Protein 6BXD (pdb70)

Solvent-accessible surface area: 8993 Å² total; per-residue (Å²): 126,54,17,119,92,16,67,51,78,82,58,46,3,66,0,37,50,94,94,13,68,77,12,29,141,58,14,40,79,88,2,64,38,0,12,0,17,44,5,105,0,83,161,5,89,105,33,24,0,50,58,2,64,57,0,47,44,0,32,0,87,84,6,47,0,57,76,14,24,86,27,1,0,54,138,0,95,48,0,85,36,0,49,0,6,54,11,84,0,63,56,10,27,91,28,3,2,48,105,0,75,73,0,48,69,0,23,0,20,46,2,91,0,76,28,1,34,146,16,4,6,87,62,12,182,46,18,83,17,0,9,0,23,98,11,42,0,31,17,102,4,28,82,0,35,36,0,30,84,20,0,77,135,59,39,103,32,2,1,34,120,82,75,53,25,28,63,46,0,68,5,62,84,96,101,69,28,0,102,55,18,79,88,102,74,17,28,111,100,125,40,143

Foldseek 3Di:
DQPPQWDDDPLETANDPRQDQADDPPNDLSRAHYHHEHHAHAAYDPPRCQSNLNYAYYAHHHYAYAEYDPCNCVSPLNYAEYHAAHYAHAAYDPQNCVRPQNHAEEEHAQYAYQAYAACNCVNPPNHQAYEQAHYQHALQALRRVRVLVVCVVVQNRYLPPPRCTQQRNAHHPVRGGSVPRDNVSHDNVVDD

Sequence (192 aa):
ACPSQCSCSGTTVDCSGKSLASVPTGIPTTTQVLGLSSNQITKLEPGVFDSLVNLQILVLYQNQLTTLPAGVFDRLINLKELYFFSNNQLTSLPAGVFDKLTQLTRLELQTNQLKSIPRGAFDNLKSLTNIYLFNNPWDCECSSDILYLKKNWIVQHASIIVNPDGHGGVDNVKKCSGTNTPVRAVTEASTSPSKCP

Secondary structure (DSSP, 8-state):
---TTSEEETTEEE-TTS--SSPPTT--TT--EEE--SS----PPTTTTTT-TT--EEE--S-------TTTTTT-TT--EEE--SS------TTTTTT-TT--EEE--SS------TTTTTT-TT--EEE--S--B-TTBGGGHHHHHHHHHTGGGBSTTTS-GGGG-BBTTT--BGGG--GGG-BTTS--

B-factor: mean 19.0, std 10.86, range [8.71, 76.75]

Nearest PDB structures (foldseek):
  6bxd-assembly1_A  TM=1.005E+00  e=8.130E-38  Petromyzon marinus
  5wk4-assembly1_D  TM=1.000E+00  e=1.743E-28  Petromyzon marinus
  2o6r-assembly1_A  TM=9.681E-01  e=8.736E-17  Eptatretus burgeri
  6lbx-assembly1_A  TM=9.286E-01  e=1.154E-16  Cyclostomata
  6htf-assembly1_B  TM=9.537E-01  e=1.195E-15  synthetic construct

Radius of gyration: 16.96 Å; Cα contacts (8 Å, |Δi|>4): 502; chains: 1; bounding box: 36×39×43 Å

Structure (mmCIF, N/CA/C/O backbone):
data_6BXD
#
_entry.id   6BXD
#
_cell.length_a   63.033
_cell.length_b   74.731
_cell.length_c   40.840
_cell.angle_alpha   90.00
_cell.angle_beta   90.00
_cell.angle_gamma   90.00
#
_symmetry.space_group_name_H-M   'P 21 21 2'
#
loop_
_entity.id
_entity.type
_entity.pdbx_description
1 polymer 'Variable Lymphocyte Receptor 2'
2 non-polymer 'SULFATE ION'
3 non-polymer 2-{2-[2-2-(METHOXY-ETHOXY)-ETHOXY]-ETHOXY}-ETHANOL
4 water water
#
loop_
_atom_site.group_PDB
_atom_site.id
_atom_site.type_symbol
_atom_site.label_atom_id
_atom_site.label_alt_id
_atom_site.label_comp_id
_atom_site.label_asym_id
_atom_site.label_entity_id
_atom_site.label_seq_id
_atom_site.pdbx_PDB_ins_code
_atom_site.Cartn_x
_atom_site.Cartn_y
_atom_site.Cartn_z
_atom_site.occupancy
_atom_site.B_iso_or_equiv
_atom_site.auth_seq_id
_atom_site.auth_comp_id
_atom_site.auth_asym_id
_atom_site.auth_atom_id
_atom_site.pdbx_PDB_model_num
ATOM 1 N N . ALA A 1 18 ? -76.874 1.182 75.676 1.00 45.68 21 ALA A N 1
ATOM 2 C CA . ALA A 1 18 ? -77.269 0.046 74.853 1.00 40.65 21 ALA A CA 1
ATOM 3 C C . ALA A 1 18 ? -76.838 0.241 73.402 1.00 35.31 21 ALA A C 1
ATOM 4 O O . ALA A 1 18 ? -76.725 1.368 72.921 1.00 34.02 21 ALA A O 1
ATOM 6 N N . CYS A 1 19 ? -76.598 -0.865 72.715 1.00 28.23 22 CYS A N 1
ATOM 7 C CA . CYS A 1 19 ? -76.181 -0.813 71.320 1.00 24.55 22 CYS A CA 1
ATOM 8 C C . CYS A 1 19 ? -77.383 -0.493 70.439 1.00 25.93 22 CYS A C 1
ATOM 9 O O . CYS A 1 19 ? -78.445 -1.096 70.614 1.00 26.01 22 CYS A O 1
ATOM 12 N N . PRO A 1 20 ? -77.259 0.438 69.495 1.00 21.95 23 PRO A N 1
ATOM 13 C CA . PRO A 1 20 ? -78.368 0.693 68.567 1.00 23.47 23 PRO A CA 1
ATOM 14 C C . PRO A 1 20 ? -78.755 -0.585 67.837 1.00 24.13 23 PRO A C 1
ATOM 15 O O . PRO A 1 20 ? -77.903 -1.410 67.501 1.00 22.18 23 PRO A O 1
ATOM 19 N N . SER A 1 21 ? -80.057 -0.740 67.590 1.00 28.21 24 SER A N 1
ATOM 20 C CA . SER A 1 21 ? -80.579 -2.024 67.132 1.00 31.94 24 SER A CA 1
ATOM 21 C C . SER A 1 21 ? -80.002 -2.444 65.785 1.00 36.46 24 SER A C 1
ATOM 22 O O . SER A 1 21 ? -79.939 -3.642 65.487 1.00 35.44 24 SER A O 1
ATOM 25 N N . GLN A 1 22 ? -79.577 -1.493 64.962 1.00 27.27 25 GLN A N 1
ATOM 26 C CA . GLN A 1 22 ? -79.072 -1.826 63.637 1.00 31.07 25 GLN A CA 1
ATOM 27 C C . GLN A 1 22 ? -77.561 -2.007 63.590 1.00 25.22 25 GLN A C 1
ATOM 28 O O . GLN A 1 22 ? -77.014 -2.234 62.506 1.00 30.96 25 GLN A O 1
ATOM 34 N N . CYS A 1 23 ? -76.873 -1.924 64.721 1.00 21.26 26 CYS A N 1
ATOM 35 C CA . CYS A 1 23 ? -75.420 -1.962 64.728 1.00 18.61 26 CYS A CA 1
ATOM 36 C C . CYS A 1 23 ? -74.918 -3.134 65.563 1.00 17.82 26 CYS A C 1
ATOM 37 O O . CYS A 1 23 ? -75.685 -3.845 66.215 1.00 19.27 26 CYS A O 1
ATOM 40 N N . SER A 1 24 ? -73.607 -3.342 65.513 1.00 16.21 27 SER A N 1
ATOM 41 C CA . SER A 1 24 ? -72.910 -4.323 66.333 1.00 15.96 27 SER A CA 1
ATOM 42 C C . SER A 1 24 ? -71.887 -3.580 67.180 1.00 14.18 27 SER A C 1
ATOM 43 O O . SER A 1 24 ? -71.121 -2.765 66.652 1.00 16.63 27 SER A O 1
ATOM 46 N N . CYS A 1 25 ? -71.856 -3.863 68.479 1.00 14.54 28 CYS A N 1
ATOM 47 C CA . CYS A 1 25 ? -71.012 -3.126 69.404 1.00 14.94 28 CYS A CA 1
ATOM 48 C C . CYS A 1 25 ? -69.953 -4.032 70.008 1.00 15.08 28 CYS A C 1
ATOM 49 O O . CYS A 1 25 ? -70.230 -5.180 70.356 1.00 17.14 28 CYS A O 1
ATOM 52 N N . SER A 1 26 ? -68.740 -3.493 70.119 1.00 14.71 29 SER A N 1
ATOM 53 C CA . SER A 1 26 ? -67.585 -4.208 70.657 1.00 15.71 29 SER A CA 1
ATOM 54 C C . SER A 1 26 ? -66.806 -3.214 71.507 1.00 15.22 29 SER A C 1
ATOM 55 O O . SER A 1 26 ? -66.145 -2.323 70.964 1.00 15.42 29 SER A O 1
ATOM 58 N N . GLY A 1 27 ? -66.881 -3.355 72.828 1.00 17.25 30 GLY A N 1
ATOM 59 C CA . GLY A 1 27 ? -66.282 -2.349 73.696 1.00 18.30 30 GLY A CA 1
ATOM 60 C C . GLY A 1 27 ? -66.894 -0.983 73.425 1.00 15.64 30 GLY A C 1
ATOM 61 O O . GLY A 1 27 ? -68.119 -0.823 73.394 1.00 18.91 30 GLY A O 1
ATOM 62 N N . THR A 1 28 ? -66.039 0.017 73.200 1.00 15.19 31 THR A N 1
ATOM 63 C CA . THR A 1 28 ? -66.481 1.360 72.837 1.00 13.74 31 THR A CA 1
ATOM 64 C C . THR A 1 28 ? -66.507 1.587 71.328 1.00 12.23 31 THR A C 1
ATOM 65 O O . THR A 1 28 ? -66.554 2.739 70.884 1.00 12.30 31 THR A O 1
ATOM 69 N N . THR A 1 29 ? -66.501 0.519 70.539 1.00 12.09 32 THR A N 1
ATOM 70 C CA . THR A 1 29 ? -66.655 0.611 69.092 1.00 12.77 32 THR A CA 1
ATOM 71 C C . THR A 1 29 ? -68.090 0.272 68.705 1.00 12.69 32 THR A C 1
ATOM 72 O O . THR A 1 29 ? -68.652 -0.718 69.175 1.00 13.44 32 THR A O 1
ATOM 76 N N . VAL A 1 30 ? -68.675 1.094 67.844 1.00 12.22 33 VAL A N 1
ATOM 77 C CA . VAL A 1 30 ? -70.031 0.893 67.339 1.00 11.84 33 VAL A CA 1
ATOM 78 C C . VAL A 1 30 ? -69.915 0.724 65.832 1.00 11.78 33 VAL A C 1
ATOM 79 O O . VAL A 1 30 ? -69.530 1.666 65.129 1.00 12.86 33 VAL A O 1
ATOM 83 N N . ASP A 1 31 ? -70.192 -0.492 65.339 1.00 12.21 34 ASP A N 1
ATOM 84 C CA . ASP A 1 31 ? -70.081 -0.820 63.914 1.00 13.43 34 ASP A CA 1
ATOM 85 C C . ASP A 1 31 ? -71.484 -0.829 63.314 1.00 14.97 34 ASP A C 1
ATOM 86 O O . ASP A 1 31 ? -72.220 -1.813 63.433 1.00 15.67 34 ASP A O 1
ATOM 91 N N . CYS A 1 32 ? -71.849 0.282 62.670 1.00 11.87 35 CYS A N 1
ATOM 92 C CA . CYS A 1 32 ? -73.109 0.435 61.953 1.00 12.11 35 CYS A CA 1
ATOM 93 C C . CYS A 1 32 ? -72.927 0.306 60.447 1.00 11.62 35 CYS A C 1
ATOM 94 O O . CYS A 1 32 ? -73.789 0.753 59.685 1.00 13.42 35 CYS A O 1
ATOM 97 N N . SER A 1 33 ? -71.821 -0.282 60.000 1.00 11.13 36 SER A N 1
ATOM 98 C CA . SER A 1 33 ? -71.497 -0.290 58.582 1.00 11.15 36 SER A CA 1
ATOM 99 C C . SER A 1 33 ? -72.318 -1.326 57.816 1.00 10.91 36 SER A C 1
ATOM 100 O O . SER A 1 33 ? -72.706 -2.372 58.344 1.00 11.50 36 SER A O 1
ATOM 103 N N . GLY A 1 34 ? -72.579 -1.025 56.548 1.00 11.16 37 GLY A N 1
ATOM 104 C CA . GLY A 1 34 ? -73.147 -2.016 55.650 1.00 12.11 37 GLY A CA 1
ATOM 105 C C . GLY A 1 34 ? -74.542 -2.470 56.014 1.00 11.83 37 GLY A C 1
ATOM 106 O O . GLY A 1 34 ? -74.863 -3.657 55.863 1.00 14.08 37 GLY A O 1
ATOM 107 N N . LYS A 1 35 ? -75.392 -1.548 56.465 1.00 11.95 38 LYS A N 1
ATOM 108 C CA . LYS A 1 35 ? -76.737 -1.878 56.917 1.00 13.43 38 LYS A CA 1
ATOM 109 C C . LYS A 1 35 ? -77.809 -1.132 56.134 1.00 12.68 38 LYS A C 1
ATOM 110 O O . LYS A 1 35 ? -78.959 -1.059 56.581 1.00 15.17 38 LYS A O 1
ATOM 116 N N . SER A 1 36 ? -77.460 -0.587 54.967 1.00 13.32 39 SER A N 1
ATOM 117 C CA . SER A 1 36 ? -78.403 0.147 54.124 1.00 14.49 39 SER A CA 1
ATOM 118 C C . SER A 1 36 ? -79.018 1.342 54.851 1.00 16.01 39 SER A C 1
ATOM 119 O O . SER A 1 36 ? -80.161 1.719 54.583 1.00 17.44 39 SER A O 1
ATOM 122 N N . LEU A 1 37 ? -78.273 1.955 55.768 1.00 14.06 40 LEU A N 1
ATOM 123 C CA . LEU A 1 37 ? -78.828 3.027 56.582 1.00 13.16 40 LEU A CA 1
ATOM 124 C C . LEU A 1 37 ? -78.882 4.335 55.810 1.00 14.04 40 LEU A C 1
ATOM 125 O O . LEU A 1 37 ? -77.942 4.690 55.095 1.00 14.33 40 LEU A O 1
ATOM 130 N N . ALA A 1 38 ? -79.979 5.071 55.990 1.00 13.14 41 ALA A N 1
ATOM 131 C CA . ALA A 1 38 ? -80.058 6.454 55.541 1.00 14.14 41 ALA A CA 1
ATOM 132 C C . ALA A 1 38 ? -79.784 7.454 56.656 1.00 16.44 41 ALA A C 1
ATOM 133 O O . ALA A 1 38 ? -79.480 8.618 56.370 1.00 18.79 41 ALA A O 1
ATOM 135 N N . SER A 1 39 ? -79.876 7.034 57.913 1.00 15.85 42 SER A N 1
ATOM 136 C CA . SER A 1 39 ? -79.756 7.939 59.045 1.00 17.35 42 SER A CA 1
ATOM 137 C C . SER A 1 39 ? -78.755 7.388 60.047 1.00 16.45 42 SER A C 1
ATOM 138 O O . SER A 1 39 ? -78.582 6.173 60.184 1.00 17.93 42 SER A O 1
ATOM 141 N N . VAL A 1 40 ? -78.108 8.296 60.757 1.00 15.27 43 VAL A N 1
ATOM 142 C CA . VAL A 1 40 ? -77.316 7.913 61.928 1.00 14.43 43 VAL A CA 1
ATOM 143 C C . VAL A 1 40 ? -78.266 7.533 63.060 1.00 14.40 43 VAL A C 1
ATOM 144 O O . VAL A 1 40 ? -79.229 8.274 63.328 1.00 15.46 43 VAL A O 1
ATOM 148 N N . PRO A 1 41 ? -78.055 6.405 63.742 1.00 15.49 44 PRO A N 1
ATOM 149 C CA . PRO A 1 41 ? -78.950 6.035 64.847 1.00 16.97 44 PRO A CA 1
ATOM 150 C C . PRO A 1 41 ? -78.917 7.068 65.965 1.00 15.43 44 PRO A C 1
ATOM 151 O O . PRO A 1 41 ? -77.887 7.695 66.222 1.00 15.14 44 PRO A O 1
ATOM 155 N N . THR A 1 42 ? -80.062 7.238 66.626 1.00 16.51 45 THR A N 1
ATOM 156 C CA . THR A 1 42 ? -80.175 8.098 67.795 1.00 16.96 45 THR A CA 1
ATOM 157 C C . THR A 1 42 ? -79.928 7.276 69.052 1.00 21.89 45 THR A C 1
ATOM 158 O O . THR A 1 42 ? -80.453 6.170 69.198 1.00 27.08 45 THR A O 1
ATOM 162 N N . GLY A 1 43 ? -79.134 7.826 69.965 1.00 18.56 46 GLY A N 1
ATOM 163 C CA . GLY A 1 43 ? -78.807 7.124 71.186 1.00 19.91 46 GLY A CA 1
ATOM 164 C C . GLY A 1 43 ? -77.509 6.354 71.152 1.00 17.60 46 GLY A C 1
ATOM 165 O O . GLY A 1 43 ? -77.338 5.424 71.949 1.00 21.99 46 GLY A O 1
ATOM 166 N N . ILE A 1 44 ? -76.598 6.691 70.242 1.00 16.51 47 ILE A N 1
ATOM 167 C CA . ILE A 1 44 ? -75.259 6.096 70.287 1.00 15.02 47 ILE A CA 1
ATOM 168 C C . ILE A 1 44 ? -74.633 6.429 71.635 1.00 16.28 47 ILE A C 1
ATOM 169 O O . ILE A 1 44 ? -74.681 7.600 72.060 1.00 16.87 47 ILE A O 1
ATOM 174 N N . PRO A 1 45 ? -74.078 5.460 72.365 1.00 16.59 48 PRO A N 1
ATOM 175 C CA . PRO A 1 45 ? -73.558 5.758 73.708 1.00 16.37 48 PRO A CA 1
ATOM 176 C C . PRO A 1 45 ? -72.514 6.865 73.680 1.00 14.81 48 PRO A C 1
ATOM 177 O O . PRO A 1 45 ? -71.658 6.914 72.796 1.00 14.94 48 PRO A O 1
ATOM 181 N N . THR A 1 46 ? -72.586 7.761 74.669 1.00 16.20 49 THR A N 1
ATOM 182 C CA . THR A 1 46 ? -71.632 8.869 74.707 1.00 16.08 49 THR A CA 1
ATOM 183 C C . THR A 1 46 ? -70.211 8.421 75.024 1.00 15.14 49 THR A C 1
ATOM 184 O O . THR A 1 46 ? -69.280 9.202 74.810 1.00 16.47 49 THR A O 1
ATOM 188 N N . THR A 1 47 ? -70.025 7.194 75.506 1.00 15.56 50 THR A N 1
ATOM 189 C CA . THR A 1 47 ? -68.705 6.616 75.720 1.00 14.96 50 THR A CA 1
ATOM 190 C C . THR A 1 47 ? -68.070 6.095 74.433 1.00 13.55 50 THR A C 1
ATOM 191 O O . THR A 1 47 ? -66.922 5.639 74.464 1.00 13.51 50 THR A O 1
ATOM 195 N N . THR A 1 48 ? -68.780 6.146 73.311 1.00 12.98 51 THR A N 1
ATOM 196 C CA . THR A 1 48 ? -68.269 5.585 72.068 1.00 11.12 51 THR A CA 1
ATOM 197 C C . THR A 1 48 ? -66.986 6.283 71.639 1.00 10.91 51 THR A C 1
ATOM 198 O O . THR A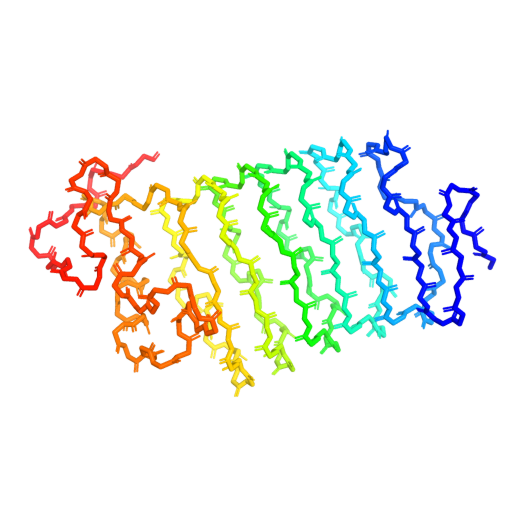 1 48 ? -66.902 7.516 71.601 1.00 11.67 51 THR A O 1
ATOM 202 N N . GLN A 1 49 ? -65.983 5.480 71.303 1.00 10.05 52 GLN A N 1
ATOM 203 C CA . GLN A 1 49 ? -64.706 5.995 70.834 1.00 10.43 52 GLN A CA 1
ATOM 204 C C . GLN A 1 49 ? -64.447 5.741 69.358 1.00 9.84 52 GLN A C 1
ATOM 205 O O . GLN A 1 49 ? -63.604 6.431 68.768 1.00 10.20 52 GLN A O 1
ATOM 211 N N . VAL A 1 50 ? -65.152 4.791 68.743 1.00 9.60 53 VAL A N 1
ATOM 212 C CA . VAL A 1 50 ? -64.974 4.466 67.330 1.00 9.98 53 VAL A CA 1
ATOM 213 C C . VAL A 1 50 ? -66.364 4.251 66.751 1.00 10.15 53 VAL A C 1
ATOM 214 O O . VAL A 1 50 ? -67.134 3.438 67.272 1.00 10.33 53 VAL A O 1
ATOM 218 N N . LEU A 1 51 ? -66.704 4.995 65.704 1.00 9.72 54 LEU A N 1
ATOM 219 C CA . LEU A 1 51 ? -68.019 4.897 65.077 1.00 9.25 54 LEU A CA 1
ATOM 220 C C . LEU A 1 51 ? -67.841 4.590 63.601 1.00 10.28 54 LEU A C 1
ATOM 221 O O . LEU A 1 51 ? -67.291 5.411 62.853 1.00 11.18 54 LEU A O 1
ATOM 226 N N . GLY A 1 52 ? -68.299 3.406 63.196 1.00 10.32 55 GLY A N 1
ATOM 227 C CA . GLY A 1 52 ? -68.244 2.984 61.818 1.00 11.11 55 GLY A CA 1
ATOM 228 C C . GLY A 1 52 ? -69.595 3.116 61.146 1.00 10.07 55 GLY A C 1
ATOM 229 O O . GLY A 1 52 ? -70.552 2.435 61.514 1.00 11.85 55 GLY A O 1
ATOM 230 N N . LEU A 1 53 ? -69.666 3.992 60.146 1.00 10.06 56 LEU A N 1
ATOM 231 C CA . LEU A 1 53 ? -70.882 4.219 59.374 1.00 9.76 56 LEU A CA 1
ATOM 232 C C . LEU A 1 53 ? -70.671 3.946 57.891 1.00 9.21 56 LEU A C 1
ATOM 233 O O . LEU A 1 53 ? -71.486 4.359 57.066 1.00 11.01 56 LEU A O 1
ATOM 238 N N . SER A 1 54 ? -69.609 3.231 57.540 1.00 10.06 57 SER A N 1
ATOM 239 C CA . SER A 1 54 ? -69.249 3.077 56.143 1.00 9.92 57 SER A CA 1
ATOM 240 C C . SER A 1 54 ? -70.247 2.198 55.399 1.00 9.43 57 SER A C 1
ATOM 241 O O . SER A 1 54 ? -70.998 1.405 55.983 1.00 10.48 57 SER A O 1
ATOM 244 N N . SER A 1 55 ? -70.253 2.372 54.080 1.00 10.68 58 SER A N 1
ATOM 245 C CA . SER A 1 55 ? -70.972 1.481 53.177 1.00 11.64 58 SER A CA 1
ATOM 246 C C . SER A 1 55 ? -72.459 1.459 53.501 1.00 11.15 58 SER A C 1
ATOM 247 O O . SER A 1 55 ? -73.077 0.402 53.632 1.00 13.02 58 SER A O 1
ATOM 250 N N . ASN A 1 56 ? -73.037 2.647 53.615 1.00 11.64 59 ASN A N 1
ATOM 251 C CA . ASN A 1 56 ? -74.462 2.798 53.857 1.00 11.86 59 ASN A CA 1
ATOM 252 C C . ASN A 1 56 ? -75.064 3.638 52.738 1.00 12.67 59 ASN A C 1
ATOM 253 O O . ASN A 1 56 ? -74.468 3.755 51.663 1.00 14.19 59 ASN A O 1
ATOM 258 N N . GLN A 1 57 ? -76.242 4.206 52.971 1.00 12.10 60 GLN A N 1
ATOM 259 C CA . GLN A 1 57 ? -76.954 5.023 51.999 1.00 12.70 60 GLN A CA 1
ATOM 260 C C . GLN A 1 57 ? -77.191 6.418 52.555 1.00 12.30 60 GLN A C 1
ATOM 261 O O . GLN A 1 57 ? -78.248 7.019 52.355 1.00 14.16 60 GLN A O 1
ATOM 267 N N . ILE A 1 58 ? -76.218 6.953 53.275 1.00 11.91 61 ILE A N 1
ATOM 268 C CA . ILE A 1 58 ? -76.371 8.270 53.882 1.00 12.63 61 ILE A CA 1
ATOM 269 C C . ILE A 1 58 ? -76.149 9.339 52.819 1.00 12.07 61 ILE A C 1
ATOM 270 O O . ILE A 1 58 ? -75.065 9.433 52.227 1.00 12.85 61 ILE A O 1
ATOM 275 N N . THR A 1 59 ? -77.183 10.137 52.564 1.00 12.95 62 THR A N 1
ATOM 276 C CA . THR A 1 59 ? -77.093 11.235 51.616 1.00 12.89 62 THR A CA 1
ATOM 277 C C . THR A 1 59 ? -77.057 12.599 52.282 1.00 12.03 62 THR A C 1
ATOM 278 O O . THR A 1 59 ? -76.704 13.581 51.620 1.00 14.45 62 THR A O 1
ATOM 282 N N . LYS A 1 60 ? -77.440 12.694 53.552 1.00 12.71 63 LYS A N 1
ATOM 283 C CA . LYS A 1 60 ? -77.520 13.980 54.230 1.00 12.96 63 LYS A CA 1
ATOM 284 C C . LYS A 1 60 ? -77.368 13.731 55.721 1.00 14.44 63 LYS A C 1
ATOM 285 O O . LYS A 1 60 ? -77.998 12.818 56.265 1.00 18.38 63 LYS A O 1
ATOM 291 N N . LEU A 1 61 ? -76.529 14.527 56.374 1.00 12.54 64 LEU A N 1
ATOM 292 C CA . LEU A 1 61 ? -76.414 14.529 57.824 1.00 12.21 64 LEU A CA 1
ATOM 293 C C . LEU A 1 61 ? -77.141 15.745 58.377 1.00 13.01 64 LEU A C 1
ATOM 294 O O . LEU A 1 61 ? -76.930 16.865 57.895 1.00 15.07 64 LEU A O 1
ATOM 299 N N . GLU A 1 62 ? -77.977 15.538 59.393 1.00 12.93 65 GLU A N 1
ATOM 300 C CA . GLU A 1 62 ? -78.672 16.665 59.980 1.00 12.61 65 GLU A CA 1
ATOM 301 C C . GLU A 1 62 ? -77.718 17.476 60.855 1.00 11.49 65 GLU A C 1
ATOM 302 O O . GLU A 1 62 ? -76.736 16.944 61.381 1.00 11.92 65 GLU A O 1
ATOM 308 N N . PRO A 1 63 ? -77.989 18.766 61.029 1.00 12.21 66 PRO A N 1
ATOM 309 C CA . PRO A 1 63 ? -77.179 19.562 61.954 1.00 11.95 66 PRO A CA 1
ATOM 310 C C . PRO A 1 63 ? -77.144 18.915 63.334 1.00 11.90 66 PRO A C 1
ATOM 311 O O . PRO A 1 63 ? -78.151 18.403 63.834 1.00 12.00 66 PRO A O 1
ATOM 315 N N . GLY A 1 64 ? -75.957 18.903 63.934 1.00 11.52 67 GLY A N 1
ATOM 316 C CA . GLY A 1 64 ? -75.779 18.406 65.287 1.00 12.39 67 GLY A CA 1
ATOM 317 C C . GLY A 1 64 ? -75.764 16.905 65.454 1.00 11.06 67 GLY A C 1
ATOM 318 O O . GLY A 1 64 ? -75.732 16.437 66.596 1.00 11.88 67 GLY A O 1
ATOM 319 N N . VAL A 1 65 ? -75.747 16.139 64.358 1.00 10.86 68 VAL A N 1
ATOM 320 C CA . VAL A 1 65 ? -75.893 14.679 64.407 1.00 10.90 68 VAL A CA 1
ATOM 321 C C . VAL A 1 65 ? -74.878 13.982 65.309 1.00 10.99 68 VAL A C 1
ATOM 322 O O . VAL A 1 65 ? -75.175 12.919 65.871 1.00 11.54 68 VAL A O 1
ATOM 326 N N . PHE A 1 66 ? -73.669 14.544 65.445 1.00 10.51 69 PHE A N 1
ATOM 327 C CA . PHE A 1 66 ? -72.593 13.929 66.221 1.00 10.87 69 PHE A CA 1
ATOM 328 C C . PHE A 1 66 ? -72.285 14.655 67.528 1.00 12.37 69 PHE A C 1
ATOM 329 O O . PHE A 1 66 ? -71.280 14.328 68.177 1.00 13.75 69 PHE A O 1
ATOM 337 N N . ASP A 1 67 ? -73.123 15.602 67.954 1.00 11.79 70 ASP A N 1
ATOM 338 C CA . ASP A 1 67 ? -72.724 16.495 69.042 1.00 12.57 70 ASP A CA 1
ATOM 339 C C . ASP A 1 67 ? -72.464 15.759 70.348 1.00 12.84 70 ASP A C 1
ATOM 340 O O . ASP A 1 67 ? -71.666 16.225 71.170 1.00 14.48 70 ASP A O 1
ATOM 345 N N . SER A 1 68 ? -73.142 14.637 70.577 1.00 12.61 71 SER A N 1
ATOM 346 C CA . SER A 1 68 ? -72.979 13.905 71.829 1.00 14.13 71 SER A CA 1
ATOM 347 C C . SER A 1 68 ? -71.644 13.178 71.937 1.00 13.36 71 SER A C 1
ATOM 348 O O . SER A 1 68 ? -71.251 12.800 73.049 1.00 13.22 71 SER A O 1
ATOM 351 N N . LEU A 1 69 ? -70.939 12.971 70.829 1.00 11.64 72 LEU A N 1
ATOM 352 C CA . LEU A 1 69 ? -69.842 11.996 70.788 1.00 12.32 72 LEU A CA 1
ATOM 353 C C . LEU A 1 69 ? -68.497 12.629 71.163 1.00 11.25 72 LEU A C 1
ATOM 354 O O . LEU A 1 69 ? -67.505 12.575 70.433 1.00 11.93 72 LEU A O 1
ATOM 359 N N . VAL A 1 70 ? -68.471 13.203 72.365 1.00 12.65 73 VAL A N 1
ATOM 360 C CA . VAL A 1 70 ? -67.314 13.973 72.805 1.00 13.58 73 VAL A CA 1
ATOM 361 C C . VAL A 1 70 ? -66.075 13.110 73.007 1.00 13.45 73 VAL A C 1
ATOM 362 O O . VAL A 1 70 ? -64.956 13.639 72.985 1.00 17.16 73 VAL A O 1
ATOM 366 N N . ASN A 1 71 ? -66.234 11.798 73.183 1.00 12.30 74 ASN A N 1
ATOM 367 C CA . ASN A 1 71 ? -65.112 10.880 73.348 1.00 12.06 74 ASN A CA 1
ATOM 368 C C . ASN A 1 71 ? -64.683 10.212 72.049 1.00 10.94 74 ASN A C 1
ATOM 369 O O . ASN A 1 71 ? -63.785 9.365 72.071 1.00 10.82 74 ASN A O 1
ATOM 374 N N . LEU A 1 72 ? -65.292 10.569 70.927 1.00 10.45 75 LEU A N 1
ATOM 375 C CA . LEU A 1 72 ? -65.011 9.882 69.675 1.00 9.97 75 LEU A CA 1
ATOM 376 C C . LEU A 1 72 ? -63.590 10.162 69.205 1.00 9.33 75 LEU A C 1
ATOM 377 O O . LEU A 1 72 ? -63.151 11.314 69.157 1.00 10.33 75 LEU A O 1
ATOM 382 N N . GLN A 1 73 ? -62.880 9.097 68.836 1.00 9.30 76 GLN A N 1
ATOM 383 C CA . GLN A 1 73 ? -61.533 9.194 68.281 1.00 9.70 76 GLN A CA 1
ATOM 384 C C . GLN A 1 73 ? -61.442 8.805 66.812 1.00 8.76 76 GLN A C 1
ATOM 385 O O . GLN A 1 73 ? -60.542 9.282 66.116 1.00 9.88 76 GLN A O 1
ATOM 391 N N . ILE A 1 74 ? -62.317 7.930 66.327 1.00 9.20 77 ILE A N 1
ATOM 392 C CA . ILE A 1 74 ? -62.305 7.491 64.935 1.00 9.39 77 ILE A CA 1
ATOM 393 C C . ILE A 1 74 ? -63.724 7.581 64.404 1.00 9.18 77 ILE A C 1
ATOM 394 O O . ILE A 1 74 ? -64.649 7.040 65.017 1.00 9.56 77 ILE A O 1
ATOM 399 N N . LEU A 1 75 ? -63.891 8.248 63.269 1.00 9.07 78 LEU A N 1
ATOM 400 C CA . LEU A 1 75 ? -65.179 8.346 62.600 1.00 9.62 78 LEU A CA 1
ATOM 401 C C . LEU A 1 75 ? -65.010 7.894 61.158 1.00 9.02 78 LEU A C 1
ATOM 402 O O . LEU A 1 75 ? -64.147 8.413 60.441 1.00 10.40 78 LEU A O 1
ATOM 407 N N . VAL A 1 76 ? -65.814 6.918 60.735 1.00 9.72 79 VAL A N 1
ATOM 408 C CA . VAL A 1 76 ? -65.683 6.319 59.402 1.00 10.20 79 VAL A CA 1
ATOM 409 C C . VAL A 1 76 ? -66.972 6.543 58.624 1.00 10.41 79 VAL A C 1
ATOM 410 O O . VAL A 1 76 ? -68.009 5.949 58.946 1.00 10.81 79 VAL A O 1
ATOM 414 N N . LEU A 1 77 ? -66.895 7.374 57.581 1.00 10.51 80 LEU A N 1
ATOM 415 C CA . LEU A 1 77 ? -68.023 7.654 56.699 1.00 10.66 80 LEU A CA 1
ATOM 416 C C . LEU A 1 77 ? -67.779 7.202 55.263 1.00 10.18 80 LEU A C 1
ATOM 417 O O . LEU A 1 77 ? -68.596 7.495 54.385 1.00 10.80 80 LEU A O 1
ATOM 422 N N . TYR A 1 78 ? -66.686 6.478 55.025 1.00 10.49 81 TYR A N 1
ATOM 423 C CA . TYR A 1 78 ? -66.323 5.926 53.724 1.00 10.89 81 TYR A CA 1
ATOM 424 C C . TYR A 1 78 ? -67.514 5.273 53.035 1.00 10.28 81 TYR A C 1
ATOM 425 O O . TYR A 1 78 ? -68.278 4.529 53.652 1.00 10.77 81 TYR A O 1
ATOM 434 N N . GLN A 1 79 ? -67.653 5.533 51.735 1.00 10.91 82 GLN A N 1
ATOM 435 C CA . GLN A 1 79 ? -68.632 4.834 50.904 1.00 11.48 82 GLN A CA 1
ATOM 436 C C . GLN A 1 79 ? -70.066 5.137 51.348 1.00 10.54 82 GLN A C 1
ATOM 437 O O . GLN A 1 79 ? -70.860 4.257 51.687 1.00 12.81 82 GLN A O 1
ATOM 443 N N . ASN A 1 80 ? -70.379 6.427 51.343 1.00 11.59 83 ASN A N 1
ATOM 444 C CA . ASN A 1 80 ? -71.747 6.921 51.426 1.00 11.03 83 ASN A CA 1
ATOM 445 C C . ASN A 1 80 ? -71.968 7.892 50.275 1.00 10.99 83 ASN A C 1
ATOM 446 O O . ASN A 1 80 ? -71.154 7.941 49.349 1.00 12.90 83 ASN A O 1
ATOM 451 N N . GLN A 1 81 ? -73.058 8.656 50.301 1.00 10.91 84 GLN A N 1
ATOM 452 C CA . GLN A 1 81 ? -73.398 9.540 49.193 1.00 11.85 84 GLN A CA 1
ATOM 453 C C . GLN A 1 81 ? -73.530 10.990 49.643 1.00 11.70 84 GLN A C 1
ATOM 454 O O . GLN A 1 81 ? -74.342 11.743 49.107 1.00 12.77 84 GLN A O 1
ATOM 460 N N . LEU A 1 82 ? -72.721 11.400 50.612 1.00 10.57 85 LEU A N 1
ATOM 461 C CA . LEU A 1 82 ? -72.809 12.766 51.099 1.00 11.09 85 LEU A CA 1
ATOM 462 C C . LEU A 1 82 ? -72.278 13.737 50.057 1.00 11.04 85 LEU A C 1
ATOM 463 O O .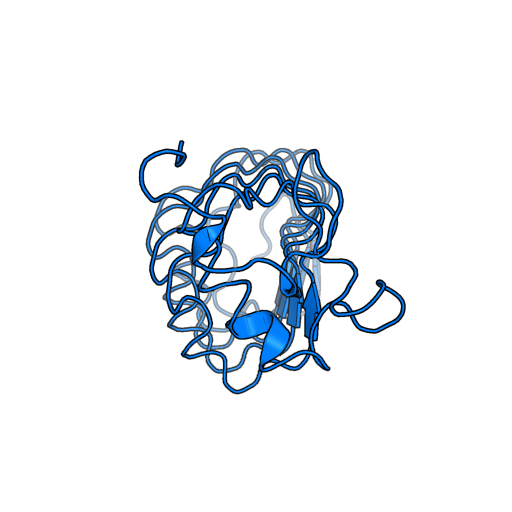 LEU A 1 82 ? -71.287 13.471 49.372 1.00 11.89 85 LEU A O 1
ATOM 468 N N . THR A 1 83 ? -72.965 14.864 49.921 1.00 11.43 86 THR A N 1
ATOM 469 C CA . THR A 1 83 ? -72.562 15.912 48.993 1.00 12.79 86 THR A CA 1
ATOM 470 C C . THR A 1 83 ? -72.126 17.195 49.683 1.00 11.70 86 THR A C 1
ATOM 471 O O . THR A 1 83 ? -71.228 17.880 49.185 1.00 14.48 86 THR A O 1
ATOM 475 N N . THR A 1 84 ? -72.738 17.543 50.809 1.00 15.07 87 THR A N 1
ATOM 476 C CA . THR A 1 84 ? -72.284 18.654 51.635 1.00 15.20 87 THR A CA 1
ATOM 477 C C . THR A 1 84 ? -72.416 18.232 53.089 1.00 16.40 87 THR A C 1
ATOM 478 O O . THR A 1 84 ? -72.975 17.177 53.405 1.00 18.44 87 THR A O 1
ATOM 482 N N . LEU A 1 85 ? -71.890 19.066 53.977 1.00 15.51 88 LEU A N 1
ATOM 483 C CA . LEU A 1 85 ? -71.972 18.846 55.408 1.00 14.20 88 LEU A CA 1
ATOM 484 C C . LEU A 1 85 ? -72.615 20.054 56.063 1.00 16.06 88 LEU A C 1
ATOM 485 O O . LEU A 1 85 ? -72.426 21.184 55.604 1.00 17.23 88 LEU A O 1
ATOM 490 N N . PRO A 1 86 ? -73.371 19.859 57.140 1.00 15.56 89 PRO A N 1
ATOM 491 C CA . PRO A 1 86 ? -73.893 21.015 57.866 1.00 16.41 89 PRO A CA 1
ATOM 492 C C . PRO A 1 86 ? -72.769 21.713 58.612 1.00 14.86 89 PRO A C 1
ATOM 493 O O . PRO A 1 86 ? -71.807 21.093 59.064 1.00 15.82 89 PRO A O 1
ATOM 497 N N . ALA A 1 87 ? -72.890 23.033 58.711 1.00 19.46 90 ALA A N 1
ATOM 498 C CA . ALA A 1 87 ? -71.918 23.801 59.474 1.00 18.67 90 ALA A CA 1
ATOM 499 C C . ALA A 1 87 ? -71.842 23.270 60.900 1.00 17.36 90 ALA A C 1
ATOM 500 O O . ALA A 1 87 ? -72.862 22.936 61.510 1.00 17.57 90 ALA A O 1
ATOM 502 N N . GLY A 1 88 ? -70.617 23.164 61.413 1.00 16.75 91 GLY A N 1
ATOM 503 C CA . GLY A 1 88 ? -70.382 22.765 62.788 1.00 15.81 91 GLY A CA 1
ATOM 504 C C . GLY A 1 88 ? -70.459 21.283 63.066 1.00 13.90 91 GLY A C 1
ATOM 505 O O . GLY A 1 88 ? -70.378 20.891 64.237 1.00 14.97 91 GLY A O 1
ATOM 506 N N . VAL A 1 89 ? -70.586 20.447 62.033 1.00 14.10 92 VAL A N 1
ATOM 507 C CA . VAL A 1 89 ? -70.894 19.033 62.237 1.00 13.88 92 VAL A CA 1
ATOM 508 C C . VAL A 1 89 ? -69.858 18.324 63.107 1.00 13.18 92 VAL A C 1
ATOM 509 O O . VAL A 1 89 ? -70.203 17.385 63.832 1.00 14.03 92 VAL A O 1
ATOM 513 N N . PHE A 1 90 ? -68.585 18.736 63.052 1.00 12.48 93 PHE A N 1
ATOM 514 C CA . PHE A 1 90 ? -67.539 18.080 63.834 1.00 12.50 93 PHE A CA 1
ATOM 515 C C . PHE A 1 90 ? -67.096 18.891 65.047 1.00 14.04 93 PHE A C 1
ATOM 516 O O . PHE A 1 90 ? -66.112 18.520 65.699 1.00 15.66 93 PHE A O 1
ATOM 524 N N . ASP A 1 91 ? -67.794 19.979 65.373 1.00 13.71 94 ASP A N 1
ATOM 525 C CA . ASP A 1 91 ? -67.254 20.926 66.347 1.00 15.01 94 ASP A CA 1
ATOM 526 C C . ASP A 1 91 ? -67.088 20.322 67.740 1.00 13.70 94 ASP A C 1
ATOM 527 O O . ASP A 1 91 ? -66.199 20.742 68.489 1.00 16.21 94 ASP A O 1
ATOM 532 N N . ARG A 1 92 ? -67.925 19.359 68.116 1.00 13.94 95 ARG A N 1
ATOM 533 C CA . ARG A 1 92 ? -67.846 18.761 69.443 1.00 13.37 95 ARG A CA 1
ATOM 534 C C . ARG A 1 92 ? -66.894 17.573 69.510 1.00 12.88 95 ARG A C 1
ATOM 535 O O . ARG A 1 92 ? -66.655 17.047 70.604 1.00 12.99 95 ARG A O 1
ATOM 543 N N . LEU A 1 93 ? -66.335 17.154 68.377 1.00 12.46 96 LEU A N 1
ATOM 544 C CA . LEU A 1 93 ? -65.499 15.955 68.307 1.00 12.35 96 LEU A CA 1
ATOM 545 C C . LEU A 1 93 ? -64.040 16.291 68.626 1.00 10.79 96 LEU A C 1
ATOM 546 O O . LEU A 1 93 ? -63.122 15.993 67.866 1.00 11.29 96 LEU A O 1
ATOM 551 N N . ILE A 1 94 ? -63.840 16.891 69.802 1.00 11.32 97 ILE A N 1
ATOM 552 C CA . ILE A 1 94 ? -62.542 17.453 70.155 1.00 12.01 97 ILE A CA 1
ATOM 553 C C . ILE A 1 94 ? -61.472 16.395 70.351 1.00 11.67 97 ILE A C 1
ATOM 554 O O . ILE A 1 94 ? -60.276 16.726 70.346 1.00 12.79 97 ILE A O 1
ATOM 559 N N . ASN A 1 95 ? -61.860 15.134 70.525 1.00 10.88 98 ASN A N 1
ATOM 560 C CA . ASN A 1 95 ? -60.906 14.047 70.702 1.00 11.42 98 ASN A CA 1
ATOM 561 C C . ASN A 1 95 ? -60.631 13.264 69.424 1.00 10.31 98 ASN A C 1
ATOM 562 O O . ASN A 1 95 ? -59.926 12.248 69.471 1.00 10.53 98 ASN A O 1
ATOM 567 N N . LEU A 1 96 ? -61.121 13.726 68.284 1.00 10.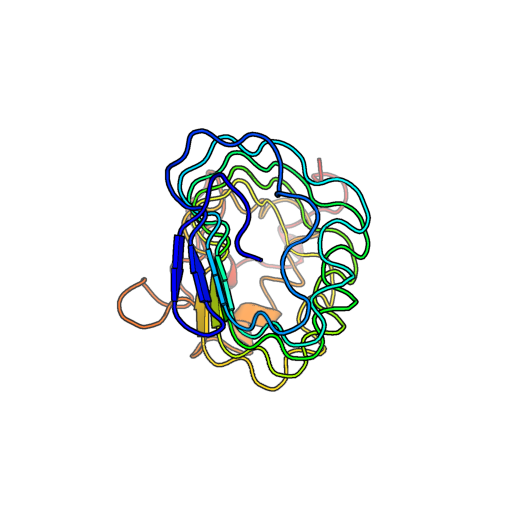11 99 LEU A N 1
ATOM 568 C CA . LEU A 1 96 ? -60.976 12.951 67.060 1.00 9.94 99 LEU A CA 1
ATOM 569 C C . LEU A 1 96 ? -59.518 12.863 66.627 1.00 9.00 99 LEU A C 1
ATOM 570 O O . LEU A 1 96 ? -58.800 13.869 66.591 1.00 10.53 99 LEU A O 1
ATOM 575 N N . LYS A 1 97 ? -59.086 11.641 66.310 1.00 9.43 100 LYS A N 1
ATOM 576 C CA . LYS A 1 97 ? -57.765 11.342 65.769 1.00 9.82 100 LYS A CA 1
ATOM 577 C C . LYS A 1 97 ? -57.785 10.969 64.299 1.00 9.58 100 LYS A C 1
ATOM 578 O O . LYS A 1 97 ? -56.806 11.233 63.601 1.00 9.73 100 LYS A O 1
ATOM 584 N N . GLU A 1 98 ? -58.854 10.340 63.813 1.00 9.65 101 GLU A N 1
ATOM 585 C CA . GLU A 1 98 ? -58.899 9.876 62.432 1.00 9.87 101 GLU A CA 1
ATOM 586 C C . GLU A 1 98 ? -60.279 10.106 61.847 1.00 9.88 101 GLU A C 1
ATOM 587 O O . GLU A 1 98 ? -61.291 9.745 62.457 1.00 10.13 101 GLU A O 1
ATOM 593 N N . LEU A 1 99 ? -60.306 10.684 60.654 1.00 9.10 102 LEU A N 1
ATOM 594 C CA . LEU A 1 99 ? -61.542 10.943 59.930 1.00 10.58 102 LEU A CA 1
ATOM 595 C C . LEU A 1 99 ? -61.425 10.297 58.558 1.00 9.20 102 LEU A C 1
ATOM 596 O O . LEU A 1 99 ? -60.603 10.724 57.738 1.00 10.99 102 LEU A O 1
ATOM 601 N N . TYR A 1 100 ? -62.245 9.277 58.311 1.00 9.72 103 TYR A N 1
ATOM 602 C CA . TYR A 1 100 ? -62.237 8.519 57.062 1.00 11.16 103 TYR A CA 1
ATOM 603 C C . TYR A 1 100 ? -63.471 8.941 56.272 1.00 11.11 103 TYR A C 1
ATOM 604 O O . TYR A 1 100 ? -64.576 8.452 56.522 1.00 12.55 103 TYR A O 1
ATOM 613 N N A PHE A 1 101 ? -63.287 9.835 55.302 0.59 11.76 104 PHE A N 1
ATOM 614 N N B PHE A 1 101 ? -63.271 9.853 55.320 0.41 12.57 104 PHE A N 1
ATOM 615 C CA A PHE A 1 101 ? -64.405 10.412 54.565 0.5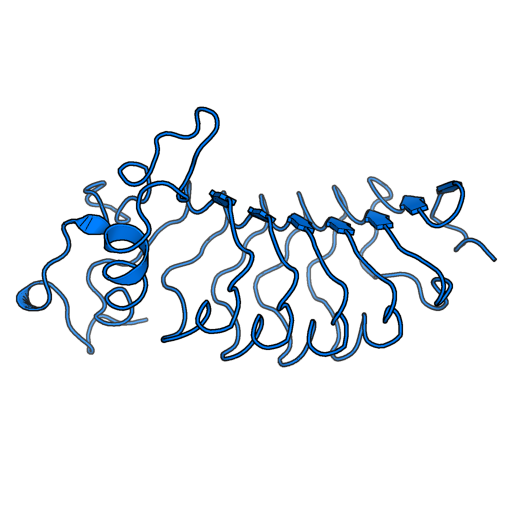9 10.98 104 PHE A CA 1
ATOM 616 C CA B PHE A 1 101 ? -64.345 10.464 54.549 0.41 13.11 104 PHE A CA 1
ATOM 617 C C A PHE A 1 101 ? -64.284 10.185 53.059 0.59 12.91 104 PHE A C 1
ATOM 618 C C B PHE A 1 101 ? -64.120 10.298 53.055 0.41 9.86 104 PHE A C 1
ATOM 619 O O A PHE A 1 101 ? -64.907 10.901 52.269 0.59 14.71 104 PHE A O 1
ATOM 620 O O B PHE A 1 101 ? -64.479 11.183 52.275 0.41 11.75 104 PHE A O 1
ATOM 635 N N . SER A 1 102 ? -63.513 9.193 52.644 1.00 11.71 105 SER A N 1
ATOM 636 C CA . SER A 1 102 ? -63.313 8.962 51.229 1.00 11.34 105 SER A CA 1
ATOM 637 C C . SER A 1 102 ? -64.561 8.361 50.592 1.00 10.60 105 SER A C 1
ATOM 638 O O . SER A 1 102 ? -65.488 7.892 51.267 1.00 11.12 105 SER A O 1
ATOM 641 N N . ASN A 1 103 ? -64.582 8.395 49.265 1.00 11.07 106 ASN A N 1
ATOM 642 C CA . ASN A 1 103 ? -65.602 7.697 48.498 1.00 11.26 106 ASN A CA 1
ATOM 643 C C . ASN A 1 103 ? -67.008 8.151 48.882 1.00 11.38 106 ASN A C 1
ATOM 644 O O . ASN A 1 103 ? -67.901 7.338 49.138 1.00 13.11 106 ASN A O 1
ATOM 649 N N . ASN A 1 104 ? -67.198 9.465 48.955 1.00 10.99 107 ASN A N 1
ATOM 650 C CA . ASN A 1 104 ? -68.524 10.079 48.987 1.00 10.88 107 ASN A CA 1
ATOM 651 C C . ASN A 1 104 ? -68.686 10.905 47.709 1.00 10.62 107 ASN A C 1
ATOM 652 O O . ASN A 1 104 ? -68.022 10.614 46.701 1.00 12.62 107 ASN A O 1
ATOM 657 N N . GLN A 1 105 ? -69.546 11.921 47.739 1.00 10.89 108 GLN A N 1
ATOM 658 C CA . GLN A 1 105 ? -69.724 12.805 46.591 1.00 12.67 108 GLN A CA 1
ATOM 659 C C . GLN A 1 105 ? -69.578 14.264 47.001 1.00 11.36 108 GLN A C 1
ATOM 660 O O . GLN A 1 105 ? -70.246 15.140 46.455 1.00 12.43 108 GLN A O 1
ATOM 666 N N . LEU A 1 106 ? -68.703 14.538 47.962 1.00 11.10 109 LEU A N 1
ATOM 667 C CA . LEU A 1 106 ? -68.635 15.873 48.546 1.00 11.39 109 LEU A CA 1
ATOM 668 C C . LEU A 1 106 ? -68.217 16.886 47.497 1.00 12.06 109 LEU A C 1
ATOM 669 O O . LEU A 1 106 ? -67.216 16.701 46.804 1.00 12.22 109 LEU A O 1
ATOM 674 N N . THR A 1 107 ? -68.992 17.959 47.380 1.00 12.37 110 THR A N 1
ATOM 675 C CA . THR A 1 107 ? -68.680 19.011 46.425 1.00 13.92 110 THR A CA 1
ATOM 676 C C . THR A 1 107 ? -68.027 20.222 47.069 1.00 13.54 110 THR A C 1
ATOM 677 O O . THR A 1 107 ? -67.404 21.018 46.358 1.00 15.92 110 THR A O 1
ATOM 681 N N . SER A 1 108 ? -68.164 20.382 48.382 1.00 13.38 111 SER A N 1
ATOM 682 C CA . SER A 1 108 ? -67.508 21.459 49.108 1.00 14.22 111 SER A CA 1
ATOM 683 C C . SER A 1 108 ? -67.531 21.101 50.583 1.00 13.64 111 SER A C 1
ATOM 684 O O . SER A 1 108 ? -68.259 20.200 51.012 1.00 14.90 111 SER A O 1
ATOM 687 N N . LEU A 1 109 ? -66.705 21.806 51.350 1.00 14.08 112 LEU A N 1
ATOM 688 C CA . LEU A 1 109 ? -66.668 21.696 52.797 1.00 13.02 112 LEU A CA 1
ATOM 689 C C . LEU A 1 109 ? -67.059 23.032 53.412 1.00 13.96 112 LEU A C 1
ATOM 690 O O . LEU A 1 109 ? -66.731 24.084 52.863 1.00 16.22 112 LEU A O 1
ATOM 695 N N . PRO A 1 110 ? -67.746 23.026 54.555 1.00 14.51 113 PRO A N 1
ATOM 696 C CA . PRO A 1 110 ? -68.067 24.294 55.217 1.00 15.65 113 PRO A CA 1
ATOM 697 C C . PRO A 1 110 ? -66.807 24.960 55.742 1.00 14.13 113 PRO A C 1
ATOM 698 O O . PRO A 1 110 ? -65.842 24.299 56.135 1.00 14.81 113 PRO A O 1
ATOM 702 N N . ALA A 1 111 ? -66.832 26.288 55.767 1.00 17.06 114 ALA A N 1
ATOM 703 C CA . ALA A 1 111 ? -65.762 27.025 56.423 1.00 16.48 114 ALA A CA 1
ATOM 704 C C . ALA A 1 111 ? -65.668 26.608 57.887 1.00 16.68 114 ALA A C 1
ATOM 705 O O . ALA A 1 111 ? -66.682 26.445 58.573 1.00 19.70 114 ALA A O 1
ATOM 707 N N . GLY A 1 112 ? -64.438 26.388 58.353 1.00 16.16 115 GLY A N 1
ATOM 708 C CA . GLY A 1 112 ? -64.179 26.070 59.744 1.00 16.51 115 GLY A CA 1
ATOM 709 C C . GLY A 1 112 ? -64.487 24.650 60.159 1.00 14.77 115 GLY A C 1
ATOM 710 O O . GLY A 1 112 ? -64.416 24.343 61.353 1.00 14.82 115 GLY A O 1
ATOM 711 N N . VAL A 1 113 ? -64.786 23.764 59.211 1.00 13.69 116 VAL A N 1
ATOM 712 C CA . VAL A 1 113 ? -65.317 22.451 59.566 1.00 14.61 116 VAL A CA 1
ATOM 713 C C . VAL A 1 113 ? -64.335 21.612 60.386 1.00 13.30 116 VAL A C 1
ATOM 714 O O . VAL A 1 113 ? -64.761 20.769 61.188 1.00 14.00 116 VAL A O 1
ATOM 718 N N . PHE A 1 114 ? -63.022 21.821 60.228 1.00 12.73 117 PHE A N 1
ATOM 719 C CA . PHE A 1 114 ? -62.025 21.041 60.964 1.00 12.21 117 PHE A CA 1
ATOM 720 C C . PHE A 1 114 ? -61.402 21.799 62.134 1.00 13.52 117 PHE A C 1
ATOM 721 O O . PHE A 1 114 ? -60.452 21.298 62.749 1.00 14.30 117 PHE A O 1
ATOM 729 N N . ASP A 1 115 ? -61.922 22.976 62.469 1.00 13.37 118 ASP A N 1
ATOM 730 C CA . ASP A 1 115 ? -61.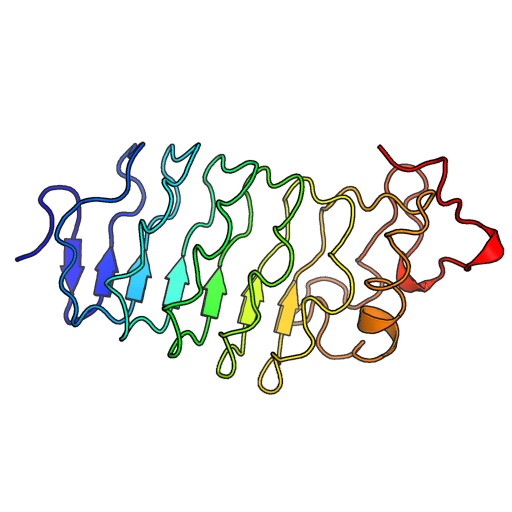198 23.886 63.356 1.00 14.13 118 ASP A CA 1
ATOM 731 C C . ASP A 1 115 ? -60.985 23.327 64.760 1.00 13.46 118 ASP A C 1
ATOM 732 O O . ASP A 1 115 ? -60.052 23.747 65.452 1.00 15.00 118 ASP A O 1
ATOM 737 N N . LYS A 1 116 ? -61.839 22.412 65.210 1.00 12.76 119 LYS A N 1
ATOM 738 C CA . LYS A 1 116 ? -61.750 21.893 66.570 1.00 13.70 119 LYS A CA 1
ATOM 739 C C . LYS A 1 116 ? -60.995 20.579 66.673 1.00 13.37 119 LYS A C 1
ATOM 740 O O . LYS A 1 116 ? -60.883 20.038 67.779 1.00 15.43 119 LYS A O 1
ATOM 746 N N . LEU A 1 117 ? -60.459 20.066 65.572 1.00 13.56 120 LEU A N 1
ATOM 747 C CA . LEU A 1 117 ? -59.902 18.713 65.548 1.00 13.29 120 LEU A CA 1
ATOM 748 C C . LEU A 1 117 ? -58.383 18.731 65.752 1.00 12.64 120 LEU A C 1
ATOM 749 O O . LEU A 1 117 ? -57.609 18.232 64.927 1.00 12.29 120 LEU A O 1
ATOM 754 N N . THR A 1 118 ? -57.951 19.271 66.897 1.00 12.22 121 THR A N 1
ATOM 755 C CA . THR A 1 118 ? -56.524 19.500 67.118 1.00 13.21 121 THR A CA 1
ATOM 756 C C . THR A 1 118 ? -55.714 18.214 67.235 1.00 11.35 121 THR A C 1
ATOM 757 O O . THR A 1 118 ? -54.494 18.263 67.029 1.00 14.66 121 THR A O 1
ATOM 761 N N . GLN A 1 119 ? -56.341 17.082 67.577 1.00 11.61 122 GLN A N 1
ATOM 762 C CA . GLN A 1 119 ? -55.623 15.818 67.703 1.00 10.81 122 GLN A CA 1
ATOM 763 C C . GLN A 1 119 ? -55.626 14.999 66.419 1.00 10.73 122 GLN A C 1
ATOM 764 O O . GLN A 1 119 ? -55.085 13.889 66.406 1.00 11.26 122 GLN A O 1
ATOM 770 N N . LEU A 1 120 ? -56.198 15.511 65.339 1.00 9.88 123 LEU A N 1
ATOM 771 C CA . LEU A 1 120 ? -56.374 14.704 64.137 1.00 10.22 123 LEU A CA 1
ATOM 772 C C . LEU A 1 120 ? -55.025 14.370 63.510 1.00 9.61 123 LEU A C 1
ATOM 773 O O . LEU A 1 120 ? -54.228 15.265 63.222 1.00 10.92 123 LEU A O 1
ATOM 778 N N . THR A 1 121 ? -54.769 13.080 63.286 1.00 9.93 124 THR A N 1
ATOM 779 C CA . THR A 1 121 ? -53.551 12.653 62.608 1.00 10.05 124 THR A CA 1
ATOM 780 C C . THR A 1 121 ? -53.792 12.228 61.173 1.00 9.67 124 THR A C 1
ATOM 781 O O . THR A 1 121 ? -52.883 12.347 60.346 1.00 10.60 124 THR A O 1
ATOM 785 N N . ARG A 1 122 ? -54.989 11.728 60.866 1.00 9.36 125 ARG A N 1
ATOM 786 C CA . ARG A 1 122 ? -55.315 11.152 59.567 1.00 9.34 125 ARG A CA 1
ATOM 787 C C . ARG A 1 122 ? -56.613 11.763 59.058 1.00 8.71 125 ARG A C 1
ATOM 788 O O . ARG A 1 122 ? -57.626 11.740 59.761 1.00 9.43 125 ARG A O 1
ATOM 796 N N . LEU A 1 123 ? -56.586 12.271 57.828 1.00 8.91 126 LEU A N 1
ATOM 797 C CA . LEU A 1 123 ? -57.744 12.892 57.192 1.00 9.25 126 LEU A CA 1
ATOM 798 C C . LEU A 1 123 ? -57.849 12.350 55.772 1.00 9.03 126 LEU A C 1
ATOM 799 O O . LEU A 1 123 ? -56.963 12.590 54.945 1.00 9.78 126 LEU A O 1
ATOM 804 N N . GLU A 1 124 ? -58.921 11.617 55.483 1.00 9.48 127 GLU A N 1
ATOM 805 C CA . GLU A 1 124 ? -59.097 10.977 54.180 1.00 9.68 127 GLU A CA 1
ATOM 806 C C . GLU A 1 124 ? -60.252 11.641 53.451 1.00 9.72 127 GLU A C 1
ATOM 807 O O . GLU A 1 124 ? -61.408 11.499 53.863 1.00 10.59 127 GLU A O 1
ATOM 813 N N . LEU A 1 125 ? -59.931 12.340 52.361 1.00 10.16 128 LEU A N 1
ATOM 814 C CA . LEU A 1 125 ? -60.900 13.040 51.531 1.00 10.34 128 LEU A CA 1
ATOM 815 C C . LEU A 1 125 ? -60.844 12.596 50.074 1.00 9.40 128 LEU A C 1
ATOM 816 O O . LEU A 1 125 ? -61.473 13.235 49.216 1.00 10.62 128 LEU A O 1
ATOM 821 N N . GLN A 1 126 ? -60.112 11.529 49.772 1.00 9.89 129 GLN A N 1
ATOM 822 C CA . GLN A 1 126 ? -59.949 11.119 48.392 1.00 10.66 129 GLN A CA 1
ATOM 823 C C . GLN A 1 126 ? -61.258 10.583 47.819 1.00 10.15 129 GLN A C 1
ATOM 824 O O . GLN A 1 126 ? -62.154 10.132 48.541 1.00 10.80 129 GLN A O 1
ATOM 830 N N . THR A 1 127 ? -61.358 10.646 46.492 1.00 10.83 130 THR A N 1
ATOM 831 C CA . THR A 1 127 ? -62.490 10.080 45.767 1.00 12.06 130 THR A CA 1
ATOM 832 C C . THR A 1 127 ? -63.806 10.734 46.204 1.00 10.98 130 THR A C 1
ATOM 833 O O . THR A 1 127 ? -64.749 10.088 46.679 1.00 14.09 130 THR A O 1
ATOM 837 N N . ASN A 1 128 ? -63.836 12.053 46.055 1.00 11.93 131 ASN A N 1
ATOM 838 C CA . ASN A 1 128 ? -65.031 12.857 46.284 1.00 11.67 131 ASN A CA 1
ATOM 839 C C . ASN A 1 128 ? -65.205 13.712 45.031 1.00 11.64 131 ASN A C 1
ATOM 840 O O . ASN A 1 128 ? -64.671 13.396 43.962 1.00 13.07 131 ASN A O 1
ATOM 845 N N . GLN A 1 129 ? -65.965 14.800 45.148 1.00 10.87 132 GLN A N 1
ATOM 846 C CA . GLN A 1 129 ? -66.192 15.728 44.043 1.00 11.44 132 GLN A CA 1
ATOM 847 C C . GLN A 1 129 ? -65.727 17.136 44.400 1.00 11.65 132 GLN A C 1
ATOM 848 O O . GLN A 1 129 ? -66.321 18.123 43.966 1.00 12.11 132 GLN A O 1
ATOM 854 N N . LEU A 1 130 ? -64.672 17.233 45.207 1.00 10.96 133 LEU A N 1
ATOM 855 C CA . LEU A 1 130 ? -64.255 18.520 45.737 1.00 11.04 133 LEU A CA 1
ATOM 856 C C . LEU A 1 130 ? -63.564 19.346 44.665 1.00 11.16 133 LEU A C 1
ATOM 857 O O . LEU A 1 130 ? -62.750 18.839 43.883 1.00 11.39 133 LEU A O 1
ATOM 862 N N . LYS A 1 131 ? -63.877 20.637 44.653 1.00 12.16 134 LYS A N 1
ATOM 863 C CA . LYS A 1 131 ? -63.280 21.575 43.714 1.00 11.98 134 LYS A CA 1
ATOM 864 C C . LYS A 1 131 ? -62.219 22.459 44.343 1.00 11.65 134 LYS A C 1
ATOM 865 O O . LYS A 1 131 ? -61.336 22.947 43.632 1.00 12.40 134 LYS A O 1
ATOM 870 N N . SER A 1 132 ? -62.308 22.700 45.650 1.00 11.68 135 SER A N 1
ATOM 871 C CA . SER A 1 132 ? -61.335 23.507 46.376 1.00 11.80 135 SER A CA 1
ATOM 872 C C . SER A 1 132 ? -61.494 23.205 47.859 1.00 11.55 135 SER A C 1
ATOM 873 O O . SER A 1 132 ? -62.394 22.467 48.270 1.00 12.58 135 SER A O 1
ATOM 876 N N . ILE A 1 133 ? -60.597 23.783 48.652 1.00 12.77 136 ILE A N 1
ATOM 877 C CA . ILE A 1 133 ? -60.622 23.690 50.106 1.00 11.47 136 ILE A CA 1
ATOM 878 C C . ILE A 1 133 ? -60.745 25.107 50.651 1.00 12.12 136 ILE A C 1
ATOM 879 O O . ILE A 1 133 ? -59.995 25.987 50.224 1.00 12.46 136 ILE A O 1
ATOM 884 N N . PRO A 1 134 ? -61.649 25.374 51.595 1.00 13.11 137 PRO A N 1
ATOM 885 C CA . PRO A 1 134 ? -61.791 26.747 52.102 1.00 13.13 137 PRO A CA 1
ATOM 886 C C . PRO A 1 134 ? -60.494 27.258 52.711 1.00 12.46 137 PRO A C 1
ATOM 887 O O . PRO A 1 134 ? -59.734 26.506 53.322 1.00 12.94 137 PRO A O 1
ATOM 891 N N . ARG A 1 135 ? -60.239 28.550 52.519 1.00 14.15 138 ARG A N 1
ATOM 892 C CA . ARG A 1 135 ? -58.989 29.139 52.975 1.00 14.80 138 ARG A CA 1
ATOM 893 C C . ARG A 1 135 ? -58.798 28.902 54.468 1.00 14.66 138 ARG A C 1
ATOM 894 O O . ARG A 1 135 ? -59.702 29.155 55.271 1.00 15.86 138 ARG A O 1
ATOM 898 N N . GLY A 1 136 ? -57.616 28.409 54.837 1.00 13.14 139 GLY A N 1
ATOM 899 C CA . GLY A 1 136 ? -57.285 28.181 56.228 1.00 14.61 139 GLY A CA 1
ATOM 900 C C . GLY A 1 136 ? -57.898 26.944 56.846 1.00 12.21 139 GLY A C 1
ATOM 901 O O . GLY A 1 136 ? -57.794 26.773 58.066 1.00 12.81 139 GLY A O 1
ATOM 902 N N . ALA A 1 137 ? -58.510 26.065 56.045 1.00 12.40 140 ALA A N 1
ATOM 903 C CA . ALA A 1 137 ? -59.255 24.934 56.597 1.00 12.61 140 ALA A CA 1
ATOM 904 C C . ALA A 1 137 ? -58.406 24.049 57.496 1.00 12.27 140 ALA A C 1
ATOM 905 O O . ALA A 1 137 ? -58.936 23.445 58.437 1.00 12.43 140 ALA A O 1
ATOM 907 N N . PHE A 1 138 ? -57.107 23.936 57.220 1.00 11.77 141 PHE A N 1
ATOM 908 C CA . PHE A 1 138 ? -56.224 23.043 57.959 1.00 11.01 141 PHE A CA 1
ATOM 909 C C . PHE A 1 138 ? -55.388 23.762 59.018 1.00 12.66 141 PHE A C 1
ATOM 910 O O . PHE A 1 138 ? -54.484 23.144 59.603 1.00 12.87 141 PHE A O 1
ATOM 918 N N . ASP A 1 139 ? -55.697 25.032 59.305 1.00 13.22 142 ASP A N 1
ATOM 919 C CA . ASP A 1 139 ? -54.858 25.848 60.186 1.00 14.89 142 ASP A CA 1
ATOM 920 C C . ASP A 1 139 ? -54.617 25.191 61.543 1.00 14.37 142 ASP A C 1
ATOM 921 O O . ASP A 1 139 ? -53.518 25.299 62.101 1.00 16.01 142 ASP A O 1
ATOM 926 N N . ASN A 1 140 ? -55.647 24.584 62.134 1.00 12.66 143 ASN A N 1
ATOM 927 C CA . ASN A 1 140 ? -55.563 24.089 63.503 1.00 13.75 143 ASN A CA 1
ATOM 928 C C . ASN A 1 140 ? -55.145 22.628 63.592 1.00 13.82 143 ASN A C 1
ATOM 929 O O . ASN A 1 140 ? -55.053 22.095 64.702 1.00 14.27 143 ASN A O 1
ATOM 934 N N . LEU A 1 141 ? -54.874 21.985 62.459 1.00 12.50 144 LEU A N 1
ATOM 935 C CA . LEU A 1 141 ? -54.561 20.558 62.433 1.00 12.90 144 LEU A CA 1
ATOM 936 C C . LEU A 1 141 ? -53.063 20.311 62.651 1.00 12.74 144 LEU A C 1
ATOM 937 O O . LEU A 1 141 ? -52.352 19.768 61.805 1.00 12.14 144 LEU A O 1
ATOM 942 N N . LYS A 1 142 ? -52.588 20.676 63.838 1.00 13.88 145 LYS A N 1
ATOM 943 C CA . LYS A 1 142 ? -51.149 20.627 64.094 1.00 14.37 145 LYS A CA 1
ATOM 944 C C . LYS A 1 142 ? -50.624 19.242 64.473 1.00 13.30 145 LYS A C 1
ATOM 945 O O . LYS A 1 142 ? -49.425 19.106 64.752 1.00 15.53 145 LYS A O 1
ATOM 951 N N . SER A 1 143 ? -51.479 18.218 64.473 1.00 12.99 146 SER A N 1
ATOM 952 C CA . SER A 1 143 ? -51.052 16.832 64.641 1.00 13.29 146 SER A CA 1
ATOM 953 C C . SER A 1 143 ? -51.124 16.034 63.347 1.00 10.96 146 SER A C 1
ATOM 954 O O . SER A 1 143 ? -50.838 14.833 63.360 1.00 12.29 146 SER A O 1
ATOM 957 N N . LEU A 1 144 ? -51.518 16.655 62.241 1.00 11.07 147 LEU A N 1
ATOM 958 C CA . LEU A 1 144 ? -51.843 15.908 61.030 1.00 10.92 147 LEU A CA 1
ATOM 959 C C . LEU A 1 144 ? -50.579 15.345 60.382 1.00 10.57 147 LEU A C 1
ATOM 960 O O . LEU A 1 144 ? -49.674 16.102 60.013 1.00 12.85 147 LEU A O 1
ATOM 965 N N . THR A 1 145 ? -50.511 14.021 60.237 1.00 11.03 148 THR A N 1
ATOM 966 C CA . THR A 1 145 ? -49.360 13.378 59.615 1.00 11.02 148 THR A CA 1
ATOM 967 C C . THR A 1 145 ? -49.681 12.781 58.257 1.00 10.28 148 THR A C 1
ATOM 968 O O . THR A 1 145 ? -48.753 12.442 57.513 1.00 11.71 148 THR A O 1
ATOM 972 N N . ASN A 1 146 ? -50.951 12.599 57.917 1.00 10.13 149 ASN A N 1
ATOM 973 C CA . ASN A 1 146 ? -51.273 12.029 56.615 1.00 9.85 149 ASN A CA 1
ATOM 974 C C . ASN A 1 146 ? -52.645 12.492 56.153 1.00 9.37 149 ASN A C 1
ATOM 975 O O . ASN A 1 146 ? -53.638 12.345 56.872 1.00 11.00 149 ASN A O 1
ATOM 980 N N . ILE A 1 147 ? -52.686 13.079 54.960 1.00 9.70 150 ILE A N 1
ATOM 981 C CA . ILE A 1 147 ? -53.921 13.548 54.345 1.00 9.59 150 ILE A CA 1
ATOM 982 C C . ILE A 1 147 ? -54.004 12.995 52.931 1.00 9.45 150 ILE A C 1
ATOM 983 O O . ILE A 1 147 ? -52.984 12.865 52.251 1.00 10.35 150 ILE A O 1
ATOM 988 N N . TYR A 1 148 ? -55.211 12.648 52.491 1.00 9.69 151 TYR A N 1
ATOM 989 C CA . TYR A 1 148 ? -55.411 12.069 51.164 1.00 10.37 151 TYR A CA 1
ATOM 990 C C . TYR A 1 148 ? -56.402 12.923 50.399 1.00 9.61 151 TYR A C 1
ATOM 991 O O . TYR A 1 148 ? -57.499 13.201 50.891 1.00 10.50 151 TYR A O 1
ATOM 1000 N N . LEU A 1 149 ? -55.996 13.329 49.199 1.00 10.57 152 LEU A N 1
ATOM 1001 C CA . LEU A 1 149 ? -56.701 14.332 48.418 1.00 10.61 152 LEU A CA 1
ATOM 1002 C C . LEU A 1 149 ? -56.867 13.929 46.964 1.00 11.05 152 LEU A C 1
ATOM 1003 O O . LEU A 1 149 ? -57.441 14.705 46.186 1.00 11.65 152 LEU A O 1
ATOM 1008 N N . PHE A 1 150 ? -56.375 12.757 46.575 1.00 10.88 153 PHE A N 1
ATOM 1009 C CA . PHE A 1 150 ? -56.401 12.318 45.188 1.00 11.06 153 PHE A CA 1
ATOM 1010 C C . PHE A 1 150 ? -57.828 11.984 44.745 1.00 10.72 153 PHE A C 1
ATOM 1011 O O . PHE A 1 150 ? -58.749 11.865 45.557 1.00 11.46 153 PHE A O 1
ATOM 1019 N N . ASN A 1 151 ? -58.012 11.851 43.431 1.00 11.57 154 ASN A N 1
ATOM 1020 C CA . ASN A 1 151 ? -59.319 11.519 42.856 1.00 12.18 154 ASN A CA 1
ATOM 1021 C C . ASN A 1 151 ? -60.399 12.525 43.252 1.00 12.25 154 ASN A C 1
ATOM 1022 O O . ASN A 1 151 ? -61.516 12.152 43.626 1.00 14.47 154 ASN A O 1
ATOM 1027 N N . ASN A 1 152 ? -60.060 13.809 43.174 1.00 11.83 155 ASN A N 1
ATOM 1028 C CA . ASN A 1 152 ? -61.042 14.882 43.229 1.00 10.80 155 ASN A CA 1
ATOM 1029 C C . ASN A 1 152 ? -60.847 15.801 42.036 1.00 11.56 155 ASN A C 1
ATOM 1030 O O . ASN A 1 152 ? -59.709 16.023 41.600 1.00 11.70 155 ASN A O 1
ATOM 1035 N N . PRO A 1 153 ? -61.929 16.366 41.505 1.00 11.39 156 PRO A N 1
ATOM 1036 C CA . PRO A 1 153 ? -61.862 17.248 40.320 1.00 12.94 156 PRO A CA 1
ATOM 1037 C C . PRO A 1 153 ? -61.523 18.683 40.708 1.00 11.45 156 PRO A C 1
ATOM 1038 O O . PRO A 1 153 ? -62.321 19.615 40.548 1.00 12.87 156 PRO A O 1
ATOM 1042 N N . TRP A 1 154 ? -60.305 18.872 41.222 1.00 11.48 157 TRP A N 1
ATOM 1043 C CA . TRP A 1 154 ? -59.874 20.187 41.691 1.00 12.05 157 TRP A CA 1
ATOM 1044 C C . TRP A 1 154 ? -59.986 21.215 40.570 1.00 12.53 157 TRP A C 1
ATOM 1045 O O . TRP A 1 154 ? -59.537 20.974 39.448 1.00 13.39 157 TRP A O 1
ATOM 1056 N N . ASP A 1 155 ? -60.612 22.356 40.868 1.00 13.59 158 ASP A N 1
ATOM 1057 C CA . ASP A 1 155 ? -60.883 23.370 39.848 1.00 15.44 158 ASP A CA 1
ATOM 1058 C C . ASP A 1 155 ? -59.743 24.378 39.851 1.00 15.22 158 ASP A C 1
ATOM 1059 O O . ASP A 1 155 ? -59.759 25.371 40.581 1.00 17.85 158 ASP A O 1
ATOM 1064 N N . CYS A 1 156 ? -58.758 24.144 38.993 1.00 16.73 159 CYS A N 1
ATOM 1065 C CA . CYS A 1 156 ? -57.563 24.976 38.999 1.00 19.59 159 CYS A CA 1
ATOM 1066 C C . CYS A 1 156 ? -57.725 26.288 38.247 1.00 19.65 159 CYS A C 1
ATOM 1067 O O . CYS A 1 156 ? -56.822 27.128 38.311 1.00 23.91 159 CYS A O 1
AT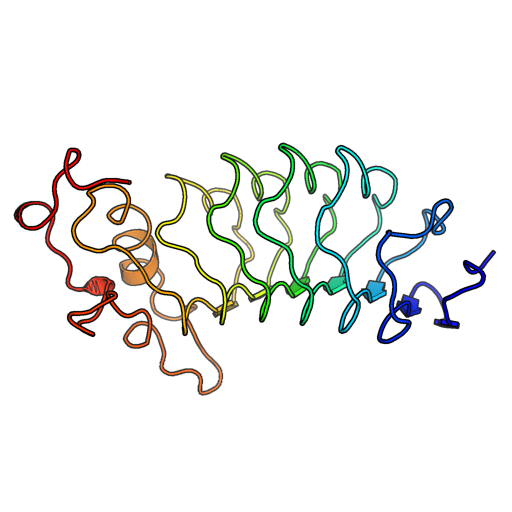OM 1070 N N . GLU A 1 157 ? -58.835 26.492 37.539 1.00 18.82 160 GLU A N 1
ATOM 1071 C CA . GLU A 1 157 ? -59.086 27.791 36.926 1.00 23.65 160 GLU A CA 1
ATOM 1072 C C . GLU A 1 157 ? -59.588 28.821 37.930 1.00 22.85 160 GLU A C 1
ATOM 1073 O O . GLU A 1 157 ? -59.521 30.022 37.650 1.00 24.23 160 GLU A O 1
ATOM 1079 N N . CYS A 1 158 ? -60.079 28.379 39.085 1.00 20.00 161 CYS A N 1
ATOM 1080 C CA . CYS A 1 158 ? -60.685 29.251 40.081 1.00 19.84 161 CYS A CA 1
ATOM 1081 C C . CYS A 1 158 ? -59.651 29.615 41.139 1.00 18.23 161 CYS A C 1
ATOM 1082 O O . CYS A 1 158 ? -58.917 28.749 41.622 1.00 18.59 161 CYS A O 1
ATOM 1085 N N . SER A 1 159 ? -59.596 30.900 41.496 1.00 15.60 162 SER A N 1
ATOM 1086 C CA A SER A 1 159 ? -58.611 31.355 42.473 0.56 17.85 162 SER A CA 1
ATOM 1087 C CA B SER A 1 159 ? -58.618 31.365 42.477 0.44 17.78 162 SER A CA 1
ATOM 1088 C C . SER A 1 159 ? -58.810 30.729 43.849 1.00 14.81 162 SER A C 1
ATOM 1089 O O . SER A 1 159 ? -57.890 30.771 44.674 1.00 15.40 162 SER A O 1
ATOM 1094 N N . ASP A 1 160 ? -59.979 30.139 44.117 1.00 15.38 163 ASP A N 1
ATOM 1095 C CA . ASP A 1 160 ? -60.172 29.442 45.386 1.00 16.97 163 ASP A CA 1
ATOM 1096 C C . ASP A 1 160 ? -59.195 28.287 45.572 1.00 13.49 163 ASP A C 1
ATOM 1097 O O . ASP A 1 160 ? -59.006 27.831 46.703 1.00 15.40 163 ASP A O 1
ATOM 1102 N N . ILE A 1 161 ? -58.568 27.800 44.496 1.00 13.11 164 ILE A N 1
ATOM 1103 C CA . ILE A 1 161 ? -57.625 26.694 44.606 1.00 12.38 164 ILE A CA 1
ATOM 1104 C C . ILE A 1 161 ? -56.317 27.093 45.275 1.00 11.67 164 ILE A C 1
ATOM 1105 O O . ILE A 1 161 ? -55.536 26.217 45.663 1.00 11.90 164 ILE A O 1
ATOM 1110 N N . LEU A 1 162 ? -56.048 28.392 45.427 1.00 12.51 165 LEU A N 1
ATOM 1111 C CA . LEU A 1 162 ? -54.711 28.818 45.829 1.00 13.68 165 LEU A CA 1
ATOM 1112 C C . LEU A 1 162 ? -54.351 28.384 47.249 1.00 12.23 165 LEU A C 1
ATOM 1113 O O . LEU A 1 162 ? -53.183 28.072 47.511 1.00 12.05 165 LEU A O 1
ATOM 1118 N N . TYR A 1 163 ? -55.310 28.349 48.178 1.00 12.24 166 TYR A N 1
ATOM 1119 C CA . TYR A 1 163 ? -54.979 27.856 49.514 1.00 11.99 166 TYR A CA 1
ATOM 1120 C C . TYR A 1 163 ? -54.505 26.413 49.455 1.00 11.51 166 TYR A C 1
ATOM 1121 O O . TYR A 1 163 ? -53.467 26.069 50.032 1.00 11.40 166 TYR A O 1
ATOM 1130 N N . LEU A 1 164 ? -55.261 25.548 48.773 1.00 11.04 167 LEU A N 1
ATOM 1131 C CA . LEU A 1 164 ? -54.845 24.151 48.659 1.00 11.13 167 LEU A CA 1
ATOM 1132 C C . LEU A 1 164 ? -53.468 24.036 48.022 1.00 10.86 167 LEU A C 1
ATOM 1133 O O . LEU A 1 164 ? -52.612 23.283 48.505 1.00 10.78 167 LEU A O 1
ATOM 1138 N N . LYS A 1 165 ? -53.233 24.769 46.932 1.00 10.92 168 LYS A N 1
ATOM 1139 C CA A LYS A 1 165 ? -51.922 24.717 46.305 0.31 11.25 168 LYS A CA 1
ATOM 1140 C CA B LYS A 1 165 ? -51.919 24.751 46.290 0.69 11.18 168 LYS A CA 1
ATOM 1141 C C . LYS A 1 165 ? -50.826 25.130 47.277 1.00 10.79 168 LYS A C 1
ATOM 1142 O O . LYS A 1 165 ? -49.820 24.428 47.417 1.00 12.05 168 LYS A O 1
ATOM 1153 N N . ASN A 1 166 ? -50.995 26.266 47.952 1.00 10.97 169 ASN A N 1
ATOM 1154 C CA . ASN A 1 166 ? -49.973 26.700 48.898 1.00 11.88 169 ASN A CA 1
ATOM 1155 C C . ASN A 1 166 ? -49.780 25.684 50.013 1.00 11.26 169 ASN A C 1
ATOM 1156 O O . ASN A 1 166 ? -48.649 25.435 50.452 1.00 11.45 169 ASN A O 1
ATOM 1161 N N . TRP A 1 167 ? -50.874 25.109 50.506 1.00 9.79 170 TRP A N 1
ATOM 1162 C CA . TRP A 1 167 ? -50.780 24.216 51.650 1.00 10.50 170 TRP A CA 1
ATOM 1163 C C . TRP A 1 167 ? -50.112 22.891 51.284 1.00 9.73 170 TRP A C 1
ATOM 1164 O O . TRP A 1 167 ? -49.289 22.377 52.056 1.00 10.41 170 TRP A O 1
ATOM 1175 N N . ILE A 1 168 ? -50.447 22.319 50.119 1.00 10.31 171 ILE A N 1
ATOM 1176 C CA . ILE A 1 168 ? -49.819 21.053 49.731 1.00 10.95 171 ILE A CA 1
ATOM 1177 C C . ILE A 1 168 ? -48.358 21.251 49.362 1.00 10.92 171 ILE A C 1
ATOM 1178 O O . ILE A 1 168 ? -47.531 20.363 49.599 1.00 12.17 171 ILE A O 1
ATOM 1183 N N . VAL A 1 169 ? -48.014 22.392 48.766 1.00 11.04 172 VAL A N 1
ATOM 1184 C CA . VAL A 1 169 ? -46.608 22.689 48.509 1.00 11.74 172 VAL A CA 1
ATOM 1185 C C . VAL A 1 169 ? -45.852 22.776 49.823 1.00 10.71 172 VAL A C 1
ATOM 1186 O O . VAL A 1 169 ? -44.786 22.173 49.992 1.00 12.75 172 VAL A O 1
ATOM 1190 N N . GLN A 1 170 ? -46.427 23.491 50.793 1.00 11.57 173 GLN A N 1
ATOM 1191 C CA . GLN A 1 170 ? -45.767 23.681 52.076 1.00 11.29 173 GLN A CA 1
ATOM 1192 C C . GLN A 1 170 ? -45.536 22.353 52.781 1.00 10.24 173 GLN A C 1
ATOM 1193 O O . GLN A 1 170 ? -44.458 22.114 53.326 1.00 11.59 173 GLN A O 1
ATOM 1199 N N . HIS A 1 171 ? -46.552 21.489 52.798 1.00 10.58 174 HIS A N 1
ATOM 1200 C CA . HIS A 1 171 ? -46.581 20.263 53.596 1.00 10.57 174 HIS A CA 1
ATOM 1201 C C . HIS A 1 171 ? -46.466 19.005 52.738 1.00 10.73 174 HIS A C 1
ATOM 1202 O O . HIS A 1 171 ? -47.097 17.985 53.033 1.00 12.20 174 HIS A O 1
ATOM 1209 N N . ALA A 1 172 ? -45.634 19.041 51.697 1.00 11.33 175 ALA A N 1
ATOM 1210 C CA . ALA A 1 172 ? -45.676 18.000 50.667 1.00 11.79 175 ALA A CA 1
ATOM 1211 C C . ALA A 1 172 ? -45.497 16.583 51.216 1.00 12.64 175 ALA A C 1
ATOM 1212 O O . ALA A 1 172 ? -46.115 15.643 50.693 1.00 12.92 175 ALA A O 1
ATOM 1214 N N . SER A 1 173 ? -44.676 16.396 52.253 1.00 11.64 176 SER A N 1
ATOM 1215 C CA . SER A 1 173 ? -44.414 15.035 52.727 1.00 12.78 176 SER A CA 1
ATOM 1216 C C . SER A 1 173 ? -45.635 14.363 53.350 1.00 13.05 176 SER A C 1
ATOM 1217 O O . SER A 1 173 ? -45.663 13.130 53.437 1.00 16.15 176 SER A O 1
ATOM 1220 N N . ILE A 1 174 ? -46.642 15.124 53.781 1.00 11.09 177 ILE A N 1
ATOM 1221 C CA A ILE A 1 174 ? -47.780 14.475 54.420 0.69 13.05 177 ILE A CA 1
ATOM 1222 C CA B ILE A 1 174 ? -47.836 14.605 54.452 0.31 10.96 177 ILE A CA 1
ATOM 1223 C C . ILE A 1 174 ? -48.937 14.227 53.465 1.00 10.69 177 ILE A C 1
ATOM 1224 O O . ILE A 1 174 ? -49.934 13.607 53.868 1.00 10.83 177 ILE A O 1
ATOM 1233 N N . VAL A 1 175 ? -48.795 14.595 52.194 1.00 10.46 178 VAL A N 1
ATOM 1234 C CA . VAL A 1 175 ? -49.869 14.499 51.208 1.00 10.35 178 VAL A CA 1
ATOM 1235 C C . VAL A 1 175 ? -49.773 13.175 50.450 1.00 10.37 178 VAL A C 1
ATOM 1236 O O . VAL A 1 175 ? -48.741 12.868 49.848 1.00 11.66 178 VAL A O 1
ATOM 1240 N N . ASN A 1 176 ? -50.863 12.406 50.443 1.00 10.87 179 ASN A N 1
ATOM 1241 C CA . ASN A 1 176 ? -50.954 11.146 49.710 1.00 10.98 179 ASN A CA 1
ATOM 1242 C C . ASN A 1 176 ? -49.777 10.194 49.949 1.00 11.83 179 ASN A C 1
ATOM 1243 O O . ASN A 1 176 ? -49.186 9.683 48.995 1.00 12.60 179 ASN A O 1
ATOM 1248 N N . PRO A 1 177 ? -49.410 9.930 51.221 1.00 11.63 180 PRO A N 1
ATOM 1249 C CA . PRO A 1 177 ? -48.326 8.976 51.477 1.00 13.60 180 PRO A CA 1
ATOM 1250 C C . PRO A 1 177 ? -48.791 7.538 51.325 1.00 14.80 180 PRO A C 1
ATOM 1251 O O . PRO A 1 177 ? -49.913 7.270 50.872 1.00 16.14 180 PRO A O 1
ATOM 1255 N N . ASP A 1 178 ? -47.915 6.606 51.692 1.00 15.57 181 ASP A N 1
ATOM 1256 C CA . ASP A 1 178 ? -48.245 5.181 51.733 1.00 18.79 181 ASP A CA 1
ATOM 1257 C C . ASP A 1 178 ? -48.734 4.665 50.382 1.00 18.90 181 ASP A C 1
ATOM 1258 O O . ASP A 1 178 ? -49.705 3.910 50.295 1.00 23.44 181 ASP A O 1
ATOM 1263 N N . GLY A 1 179 ? -48.055 5.085 49.319 1.00 19.29 182 GLY A N 1
ATOM 1264 C CA . GLY A 1 179 ? -48.280 4.557 47.991 1.00 20.64 182 GLY A CA 1
ATOM 1265 C C . GLY A 1 179 ? -49.332 5.262 47.169 1.00 20.23 182 GLY A C 1
ATOM 1266 O O . GLY A 1 179 ? -49.716 4.745 46.112 1.00 22.34 182 GLY A O 1
ATOM 1267 N N . HIS A 1 180 ? -49.804 6.430 47.599 1.00 17.01 183 HIS A N 1
ATOM 1268 C CA . HIS A 1 180 ? -50.888 7.115 46.910 1.00 16.25 183 HIS A CA 1
ATOM 1269 C C . HIS A 1 180 ? -50.408 8.262 46.027 1.00 16.46 183 HIS A C 1
ATOM 1270 O O . HIS A 1 180 ? -51.207 9.122 45.648 1.00 15.97 183 HIS A O 1
ATOM 1277 N N . GLY A 1 181 ? -49.126 8.276 45.676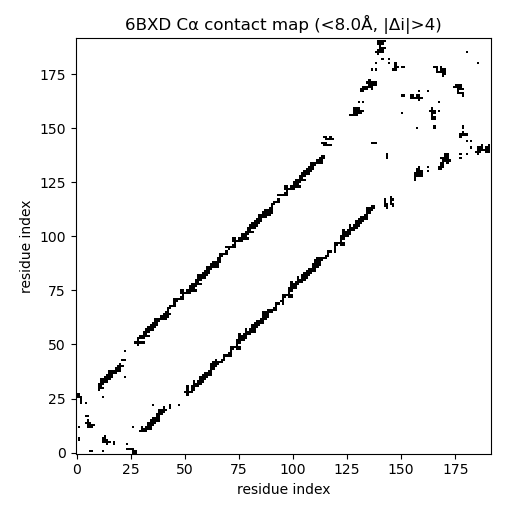 1.00 16.73 184 GLY A N 1
ATOM 1278 C CA . GLY A 1 181 ? -48.629 9.164 44.647 1.00 17.43 184 GLY A CA 1
ATOM 1279 C C . GLY A 1 181 ? -48.090 10.487 45.133 1.00 15.94 184 GLY A C 1
ATOM 1280 O O . GLY A 1 181 ? -47.599 11.275 44.311 1.00 16.63 184 GLY A O 1
ATOM 1281 N N . GLY A 1 182 ? -48.172 10.760 46.429 1.00 13.80 185 GLY A N 1
ATOM 1282 C CA . GLY A 1 182 ? -47.619 11.972 46.962 1.00 14.26 185 GLY A CA 1
ATOM 1283 C C . GLY A 1 182 ? -48.303 13.232 46.460 1.00 11.85 185 GLY A C 1
ATOM 1284 O O . GLY A 1 182 ? -49.427 13.224 45.945 1.00 13.40 185 GLY A O 1
ATOM 1285 N N . VAL A 1 183 ? -47.577 14.339 46.611 1.00 13.31 186 VAL A N 1
ATOM 1286 C CA . VAL A 1 183 ? -48.142 15.649 46.319 1.00 13.70 186 VAL A CA 1
ATOM 1287 C C . VAL A 1 183 ? -48.523 15.780 44.851 1.00 14.93 186 VAL A C 1
ATOM 1288 O O . VAL A 1 183 ? -49.470 16.504 44.513 1.00 16.07 186 VAL A O 1
ATOM 1292 N N . ASP A 1 184 ? -47.819 15.073 43.962 1.00 14.12 187 ASP A N 1
ATOM 1293 C CA . ASP A 1 184 ? -48.121 15.155 42.538 1.00 15.72 187 ASP A CA 1
ATOM 1294 C C . ASP A 1 184 ? -49.463 14.535 42.174 1.00 16.22 187 ASP A C 1
ATOM 1295 O O . ASP A 1 184 ? -49.979 14.824 41.090 1.00 17.45 187 ASP A O 1
ATOM 1300 N N . ASN A 1 185 ? -50.034 13.685 43.036 1.00 14.40 188 ASN A N 1
ATOM 1301 C CA . ASN A 1 185 ? -51.327 13.067 42.762 1.00 13.45 188 ASN A CA 1
ATOM 1302 C C . ASN A 1 185 ? -52.497 13.894 43.283 1.00 13.73 188 ASN A C 1
ATOM 1303 O O . ASN A 1 185 ? -53.556 13.343 43.608 1.00 21.03 188 ASN A O 1
ATOM 1308 N N . VAL A 1 186 ? -52.328 15.203 43.376 1.00 13.44 189 VAL A N 1
ATOM 1309 C CA . VAL A 1 186 ? -53.426 16.146 43.539 1.00 12.91 189 VAL A CA 1
ATOM 1310 C C . VAL A 1 186 ? -53.505 16.853 42.195 1.00 12.33 189 VAL A C 1
ATOM 1311 O O . VAL A 1 186 ? -52.626 17.661 41.865 1.00 12.54 189 VAL A O 1
ATOM 1315 N N . LYS A 1 187 ? -54.522 16.540 41.393 1.00 12.12 190 LYS A N 1
ATOM 1316 C CA A LYS A 1 187 ? -54.525 16.854 39.967 0.50 14.83 190 LYS A CA 1
ATOM 1317 C CA B LYS A 1 187 ? -54.501 16.893 39.983 0.50 13.40 190 LYS A CA 1
ATOM 1318 C C . LYS A 1 187 ? -55.648 17.817 39.605 1.00 13.14 190 LYS A C 1
ATOM 1319 O O . LYS A 1 187 ? -56.772 17.685 40.105 1.00 13.99 190 LYS A O 1
ATOM 1330 N N . CYS A 1 188 ? -55.346 18.742 38.692 1.00 13.79 191 CYS A N 1
ATOM 1331 C CA . CYS A 1 188 ? -56.335 19.675 38.167 1.00 13.95 191 CYS A CA 1
ATOM 1332 C C . CYS A 1 188 ? -57.324 18.943 37.272 1.00 15.33 191 CYS A C 1
ATOM 1333 O O . CYS A 1 188 ? -56.929 18.165 36.397 1.00 15.81 191 CYS A O 1
ATOM 1336 N N . SER A 1 189 ? -58.611 19.221 37.463 1.00 15.30 192 SER A N 1
ATOM 1337 C CA . SER A 1 189 ? -59.635 18.628 36.616 1.00 16.51 192 SER A CA 1
ATOM 1338 C C . SER A 1 189 ? -59.447 19.072 35.171 1.00 17.25 192 SER A C 1
ATOM 1339 O O . SER A 1 189 ? -59.191 20.245 34.890 1.00 18.24 192 SER A O 1
ATOM 1342 N N . GLY A 1 190 ? -59.581 18.126 34.249 1.00 18.7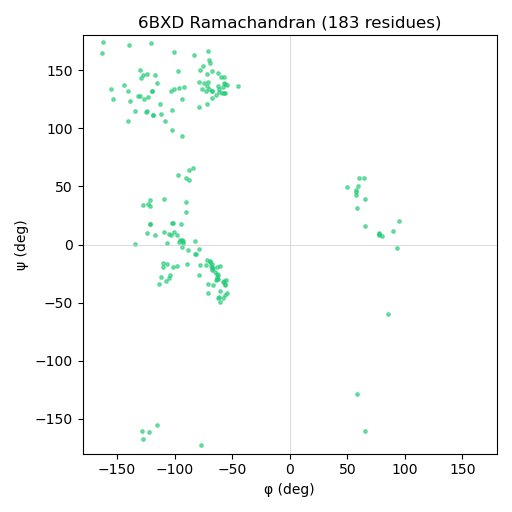8 193 GLY A N 1
ATOM 1343 C CA . GLY A 1 190 ? -59.520 18.436 32.833 1.00 20.66 193 GLY A CA 1
ATOM 1344 C C . GLY A 1 190 ? -58.114 18.464 32.271 1.00 20.56 193 GLY A C 1
ATOM 1345 O O . GLY A 1 190 ? -57.790 17.712 31.351 1.00 25.52 193 GLY A O 1
ATOM 1346 N N . THR A 1 191 ? -57.270 19.343 32.801 1.00 21.50 194 THR A N 1
ATOM 1347 C CA . THR A 1 191 ? -55.900 19.426 32.309 1.00 22.87 194 THR A CA 1
ATOM 1348 C C . THR A 1 191 ? -55.025 18.314 32.868 1.00 21.57 194 THR A C 1
ATOM 1349 O O . THR A 1 191 ? -54.026 17.944 32.235 1.00 24.32 194 THR A O 1
ATOM 1353 N N . ASN A 1 192 ? -55.370 17.783 34.042 1.00 19.73 195 ASN A N 1
ATOM 1354 C CA . ASN A 1 192 ? -54.643 16.693 34.684 1.00 19.89 195 ASN A CA 1
ATOM 1355 C C . ASN A 1 192 ? -53.229 17.087 35.109 1.00 21.42 195 ASN A C 1
ATOM 1356 O O . ASN A 1 192 ? -52.397 16.217 35.382 1.00 25.69 195 ASN A O 1
ATOM 1361 N N . THR A 1 193 ? -52.934 18.384 35.170 1.00 19.61 196 THR A N 1
ATOM 1362 C CA . THR A 1 193 ? -51.653 18.854 35.679 1.00 18.74 196 THR A CA 1
ATOM 1363 C C . THR A 1 193 ? -51.693 18.932 37.202 1.00 16.45 196 THR A C 1
ATOM 1364 O O . THR A 1 193 ? -52.768 18.928 37.800 1.00 16.85 196 THR A O 1
ATOM 1368 N N . PRO A 1 194 ? -50.539 18.999 37.867 1.00 16.25 197 PRO A N 1
ATOM 1369 C CA . PRO A 1 194 ? -50.552 19.022 39.336 1.00 14.90 197 PRO A CA 1
ATOM 1370 C C . PRO A 1 194 ? -51.068 20.343 39.884 1.00 13.28 197 PRO A C 1
ATOM 1371 O O . PRO A 1 194 ? -50.672 21.421 39.434 1.00 15.16 197 PRO A O 1
ATOM 1375 N N . VAL A 1 195 ? -51.931 20.241 40.897 1.00 12.55 198 VAL A N 1
ATOM 1376 C CA . VAL A 1 195 ? -52.387 21.424 41.618 1.00 12.89 198 VAL A CA 1
ATOM 1377 C C . VAL A 1 195 ? -51.209 22.208 42.178 1.00 12.73 198 VAL A C 1
ATOM 1378 O O . VAL A 1 195 ? -51.245 23.445 42.229 1.00 14.35 198 VAL A O 1
ATOM 1382 N N . ARG A 1 196 ? -50.137 21.515 42.578 1.00 12.96 199 ARG A N 1
ATOM 1383 C CA . ARG A 1 196 ? -49.002 22.207 43.178 1.00 13.79 199 ARG A CA 1
ATOM 1384 C C . ARG A 1 196 ? -48.337 23.182 42.218 1.00 15.14 199 ARG A C 1
ATOM 1385 O O . ARG A 1 196 ? -47.616 24.080 42.669 1.00 17.68 199 ARG A O 1
ATOM 1393 N N . ALA A 1 197 ? -48.550 23.029 40.911 1.00 14.70 200 ALA A N 1
ATOM 1394 C CA . ALA A 1 197 ? -47.919 23.882 39.915 1.00 17.74 200 ALA A CA 1
ATOM 1395 C C . ALA A 1 197 ? -48.776 25.072 39.498 1.00 15.92 200 ALA A C 1
ATOM 1396 O O . ALA A 1 197 ? -48.325 25.881 38.683 1.00 18.98 200 ALA A O 1
ATOM 1398 N N . VAL A 1 198 ? -49.993 25.200 40.027 1.00 15.98 201 VAL A N 1
ATOM 1399 C CA . VAL A 1 198 ? -50.882 26.282 39.617 1.00 17.21 201 VAL A CA 1
ATOM 1400 C C . VAL A 1 198 ? -50.252 27.624 39.956 1.00 19.38 201 VAL A C 1
ATOM 1401 O O . VAL A 1 198 ? -49.736 27.822 41.058 1.00 23.07 201 VAL A O 1
ATOM 1405 N N . THR A 1 199 ? -50.280 28.553 39.010 1.00 19.02 202 THR A N 1
ATOM 1406 C CA . THR A 1 199 ? -49.813 29.906 39.276 1.00 22.03 202 THR A CA 1
ATOM 1407 C C . THR A 1 199 ? -51.000 30.798 39.608 1.00 20.52 202 THR A C 1
ATOM 1408 O O . THR A 1 199 ? -52.111 30.590 39.114 1.00 20.14 202 THR A O 1
ATOM 1412 N N . GLU A 1 200 ? -50.751 31.807 40.445 1.00 23.27 203 GLU A N 1
ATOM 1413 C CA . GLU A 1 200 ? -51.804 32.766 40.761 1.00 23.13 203 GLU A CA 1
ATOM 1414 C C . GLU A 1 200 ? -52.358 33.410 39.496 1.00 24.71 203 GLU A C 1
ATOM 1415 O O . GLU A 1 200 ? -53.577 33.539 39.339 1.00 23.80 203 GLU A O 1
ATOM 1418 N N . ALA A 1 201 ? -51.477 33.800 38.572 1.00 25.11 204 ALA A N 1
ATOM 1419 C CA . ALA A 1 201 ? -51.919 34.482 37.359 1.00 26.08 204 ALA A CA 1
ATOM 1420 C C . ALA A 1 201 ? -52.789 33.605 36.466 1.00 28.86 204 ALA A C 1
ATOM 1421 O O . ALA A 1 201 ? -53.574 34.139 35.676 1.00 34.31 204 ALA A O 1
ATOM 1423 N N . SER A 1 202 ? -52.674 32.280 36.568 1.00 27.17 205 SER A N 1
ATOM 1424 C CA . SER A 1 202 ? -53.480 31.400 35.731 1.00 28.08 205 SER A CA 1
ATOM 1425 C C . SER A 1 202 ? -54.882 31.176 36.281 1.00 29.94 205 SER A C 1
ATOM 1426 O O . SER A 1 202 ? -55.706 30.558 35.597 1.00 35.12 205 SER A O 1
ATOM 1429 N N . THR A 1 203 ? -55.170 31.645 37.491 1.00 22.96 206 THR A N 1
ATOM 1430 C CA . THR A 1 203 ? -56.487 31.501 38.089 1.00 22.16 206 THR A CA 1
ATOM 1431 C C . THR A 1 203 ? -57.259 32.804 37.952 1.00 20.34 206 THR A C 1
ATOM 1432 O O . THR A 1 203 ? -56.703 33.860 37.642 1.00 23.77 206 THR A O 1
ATOM 1436 N N . SER A 1 204 ? -58.565 32.720 38.195 1.00 20.57 207 SER A N 1
ATOM 1437 C CA . SER A 1 204 ? -59.421 33.889 38.178 1.00 22.98 207 SER A CA 1
ATOM 1438 C C . SER A 1 204 ? -60.487 33.731 39.251 1.00 25.42 207 SER A C 1
ATOM 1439 O O . SER A 1 204 ? -61.052 32.638 39.410 1.00 22.05 207 SER A O 1
ATOM 1442 N N . PRO A 1 205 ? -60.781 34.794 40.004 1.00 23.86 208 PRO A N 1
ATOM 1443 C CA . PRO A 1 205 ? -61.915 34.738 40.937 1.00 25.29 208 PRO A CA 1
ATOM 1444 C C . PRO A 1 205 ? -63.262 34.698 40.243 1.00 27.46 208 PRO A C 1
ATOM 1445 O O . PRO A 1 205 ? -64.263 34.374 40.894 1.00 34.34 208 PRO A O 1
ATOM 1449 N N . SER A 1 206 ? -63.325 35.019 38.951 1.00 28.99 209 SER A N 1
ATOM 1450 C CA . SER A 1 206 ? -64.581 34.986 38.216 1.00 32.30 209 SER A CA 1
ATOM 1451 C C . SER A 1 206 ? -64.860 33.633 37.580 1.00 34.18 209 SER A C 1
ATOM 1452 O O . SER A 1 206 ? -66.009 33.362 37.214 1.00 40.27 209 SER A O 1
ATOM 1455 N N . LYS A 1 207 ? -63.845 32.779 37.448 1.00 37.75 210 LYS A N 1
ATOM 1456 C CA . LYS A 1 207 ? -64.036 31.450 36.882 1.00 44.50 210 LYS A CA 1
ATOM 1457 C C . LYS A 1 207 ? -64.365 30.458 37.989 1.00 47.96 210 LYS A C 1
ATOM 1458 O O . LYS A 1 207 ? -63.938 29.301 37.943 1.00 50.17 210 LYS A O 1
ATOM 1464 N N . CYS A 1 208 ? -65.122 30.909 38.987 1.00 46.68 211 CYS A N 1
ATOM 1465 C CA . CYS A 1 208 ? -65.431 30.104 40.158 1.00 47.80 211 CYS A CA 1
ATOM 1466 C C . CYS A 1 208 ? -66.914 29.775 40.180 1.00 59.33 211 CYS A C 1
ATOM 1467 O O . CYS A 1 208 ? -67.746 30.694 40.213 1.00 63.65 211 CYS A O 1
ATOM 1470 N N . PRO A 1 209 ? -67.291 28.488 40.176 1.00 65.60 212 PRO A N 1
ATOM 1471 C CA . PRO A 1 209 ? -68.692 28.056 40.200 1.00 71.19 212 PRO A CA 1
ATOM 1472 C C . PRO A 1 209 ? -69.355 28.341 41.544 1.00 73.34 212 PRO A C 1
ATOM 1473 O O . PRO A 1 209 ? -70.572 28.514 41.627 1.00 76.75 212 PRO A O 1
#